Protein AF-A0A2A5GAQ5-F1 (afdb_monomer)

Foldseek 3Di:
DDDDDDPPDPPPPVVVVLVVLVVVVCVAAPQDDPLHGGLDHHLEQAALVLQLQVLVCLCVQLQAVDDPSSVVSNVSSPPPDSVSSSVVSVVSHPDHFDFREDDADPDPLFLVVVCVVQPCQQQVDPVNCVVQVHHHLLQTQLVVVLVVLVCLQVSSNHDVPDDPSRVSSSVSSVPADPSSSVRNSSNSNVRRYDYDD

Radius of gyration: 19.63 Å; Cα contacts (8 Å, |Δi|>4): 232; chains: 1; bounding box: 57×36×70 Å

Secondary structure (DSSP, 8-state):
-----------HHHHHHHHHHHHHHHHHH--EETTEEPSSPP-TTS-HHHHHHHHHHHHTTTBTTT-HHHHHHHHHHTT--HHHHHHHHHHHHTSPP---BSPPPSP--TTHHHHIIIIIHHHT-HHHHHHH-PPP-TTS-HHHHHHHHHHHHTTSB--SS--HHHHHHHHHHHT--HHHHHHHHHHHHHHHPBPP-

pLDDT: mean 85.81, std 13.5, range [40.38, 97.81]

Sequence (197 aa):
MQCFLILAINYAYADDSLNGIKNKCLSCHRYQVDGVVFRGPQLGGFSEGYILAQLYNFKEGRRGAGSSQPAAMADAVRDLTGQEFKNLAKWAASLDKEKIQGTLPPRMFSGAKLYADKCRGCHNSFMGRLMTGSPRLDYLSADYVARQLNFFDQGFRSIRNPTKHQNKMKAVVQGLSPEDFGLIIDYIREMTISVKK

Mean predicted aligned error: 7.44 Å

Solvent-accessible surface area (backbone atoms only — not comparable to full-atom values): 10968 Å² total; per-residue (Å²): 143,84,87,82,84,78,84,76,75,81,62,68,68,61,51,57,53,50,53,55,50,52,52,59,50,46,74,36,27,38,63,64,58,98,75,46,70,43,91,34,69,57,54,30,66,39,54,36,71,50,44,37,52,48,54,51,30,20,52,70,38,30,36,23,73,76,47,75,74,37,41,59,53,19,63,76,41,56,88,61,50,77,66,53,42,52,53,50,14,52,54,34,35,70,34,77,62,62,48,47,63,45,84,76,70,87,85,74,71,47,30,52,66,56,34,51,76,76,42,32,63,37,36,71,30,70,66,29,18,69,78,53,64,44,60,65,57,59,51,42,55,31,68,59,50,51,51,52,47,51,27,32,57,73,51,27,46,48,63,87,86,59,51,76,54,58,49,44,55,34,54,55,50,66,67,48,51,76,64,55,47,52,27,38,38,52,33,36,38,63,61,10,46,35,67,78,128

Nearest PDB structures (foldseek):
  8avf-assembly1_C  TM=3.239E-01  e=7.247E+00  Homo sapiens
  8avf-assembly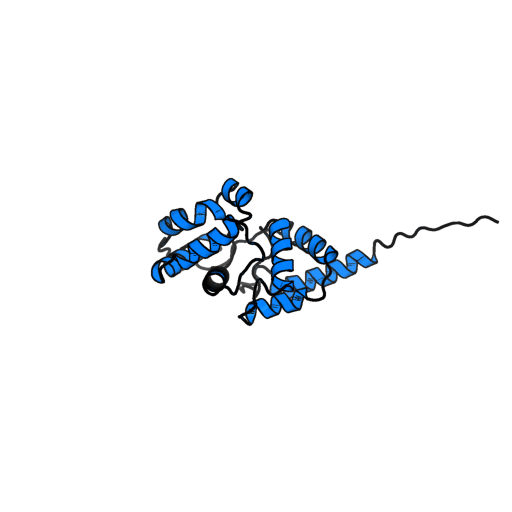1_E  TM=3.239E-01  e=7.247E+00  Homo sapiens
  8dh9-assembly1_C  TM=2.803E-01  e=5.530E+00  Mus musculus

Structure (mmCIF, N/CA/C/O backbone):
data_AF-A0A2A5GAQ5-F1
#
_entry.id   AF-A0A2A5GAQ5-F1
#
loop_
_atom_site.group_PDB
_atom_site.id
_atom_site.type_symbol
_atom_site.label_atom_id
_atom_site.label_alt_id
_atom_site.label_comp_id
_atom_site.label_asym_id
_atom_site.label_entity_id
_atom_site.label_seq_id
_atom_site.pdbx_PDB_ins_code
_atom_site.Cartn_x
_atom_site.Cartn_y
_atom_site.Cartn_z
_atom_site.occupancy
_atom_site.B_iso_or_equiv
_atom_site.auth_seq_id
_atom_site.auth_comp_id
_atom_site.auth_asym_id
_atom_site.auth_atom_id
_atom_site.pdbx_PDB_model_num
ATOM 1 N N . MET A 1 1 ? -29.944 20.319 51.791 1.00 48.09 1 MET A N 1
ATOM 2 C CA . MET A 1 1 ? -30.401 20.358 50.389 1.00 48.09 1 MET A CA 1
ATOM 3 C C . MET A 1 1 ? -29.341 21.079 49.567 1.00 48.09 1 MET A C 1
ATOM 5 O O . MET A 1 1 ? -29.348 22.297 49.535 1.00 48.09 1 MET A O 1
ATOM 9 N N . GLN A 1 2 ? -28.382 20.350 48.990 1.00 40.38 2 GLN A N 1
ATOM 10 C CA . GLN A 1 2 ? -27.549 20.845 47.889 1.00 40.38 2 GLN A CA 1
ATOM 11 C C . GLN A 1 2 ? -26.896 19.649 47.196 1.00 40.38 2 GLN A C 1
ATOM 13 O O . GLN A 1 2 ? -26.194 18.849 47.809 1.00 40.38 2 GLN A O 1
ATOM 18 N N . CYS A 1 3 ? -27.267 19.494 45.932 1.00 45.34 3 CYS A N 1
ATOM 19 C CA . CYS A 1 3 ? -26.931 18.395 45.050 1.00 45.34 3 CYS A CA 1
ATOM 20 C C . CYS A 1 3 ? -25.610 18.746 44.351 1.00 45.34 3 CYS A C 1
ATOM 22 O O . CYS A 1 3 ? -25.564 19.715 43.596 1.00 45.34 3 CYS A O 1
ATOM 24 N N . PHE A 1 4 ? -24.540 17.996 44.613 1.00 48.47 4 PHE A N 1
ATOM 25 C CA . PHE A 1 4 ? -23.321 18.066 43.808 1.00 48.47 4 PHE A CA 1
ATOM 26 C C . PHE A 1 4 ? -23.468 17.105 42.624 1.00 48.47 4 PHE A C 1
ATOM 28 O O . PHE A 1 4 ? -23.340 15.892 42.775 1.00 48.47 4 PHE A O 1
ATOM 35 N N . LEU A 1 5 ? -23.752 17.655 41.440 1.00 49.41 5 LEU A N 1
ATOM 36 C CA . LEU A 1 5 ? -23.560 16.957 40.171 1.00 49.41 5 LEU A CA 1
ATOM 37 C C . LEU A 1 5 ? -22.054 16.812 39.916 1.00 49.41 5 LEU A C 1
ATOM 39 O O . LEU A 1 5 ? -21.383 17.780 39.565 1.00 49.41 5 LEU A O 1
ATOM 43 N N . ILE A 1 6 ? -21.532 15.596 40.058 1.00 50.00 6 ILE A N 1
ATOM 44 C CA . ILE A 1 6 ? -20.212 15.229 39.541 1.00 50.00 6 ILE A CA 1
ATOM 45 C C . ILE A 1 6 ? -20.413 14.704 38.115 1.00 50.00 6 ILE A C 1
ATOM 47 O O . ILE A 1 6 ? -20.797 13.555 37.906 1.00 50.00 6 ILE A O 1
ATOM 51 N N . LEU A 1 7 ? -20.149 15.554 37.120 1.00 52.41 7 LEU A N 1
ATOM 52 C CA . LEU A 1 7 ? -19.886 15.126 35.744 1.00 52.41 7 LEU A CA 1
ATOM 53 C C . LEU A 1 7 ? -18.480 14.509 35.691 1.00 52.41 7 LEU A C 1
ATOM 55 O O . LEU A 1 7 ? -17.502 15.175 35.363 1.00 52.41 7 LEU A O 1
ATOM 59 N N . ALA A 1 8 ? -18.371 13.224 36.031 1.00 50.56 8 ALA A N 1
ATOM 60 C CA . ALA A 1 8 ? -17.195 12.432 35.690 1.00 50.56 8 ALA A CA 1
ATOM 61 C C . ALA A 1 8 ? -17.293 12.067 34.205 1.00 50.56 8 ALA A C 1
ATOM 63 O O . ALA A 1 8 ? -18.069 11.202 33.798 1.00 50.56 8 ALA A O 1
ATOM 64 N N . ILE A 1 9 ? -16.557 12.798 33.373 1.00 50.88 9 ILE A N 1
ATOM 65 C CA . ILE A 1 9 ? -16.542 12.575 31.933 1.00 50.88 9 ILE A CA 1
ATOM 66 C C . ILE A 1 9 ? -15.802 11.257 31.649 1.00 50.88 9 ILE A C 1
ATOM 68 O O . ILE A 1 9 ? -14.651 11.082 32.043 1.00 50.88 9 ILE A O 1
ATOM 72 N N . ASN A 1 10 ? -16.484 10.344 30.952 1.00 47.19 10 ASN A N 1
ATOM 73 C CA . ASN A 1 10 ? -16.039 9.022 30.488 1.00 47.19 10 ASN A CA 1
ATOM 74 C C . ASN A 1 10 ? -14.865 9.068 29.476 1.00 47.19 10 ASN A C 1
ATOM 76 O O . ASN A 1 10 ? -14.962 8.509 28.387 1.00 47.19 10 ASN A O 1
ATOM 80 N N . TYR A 1 11 ? -13.745 9.722 29.791 1.00 49.94 11 TYR A N 1
ATOM 81 C CA . TYR A 1 11 ? -12.582 9.753 28.890 1.00 49.94 11 TYR A CA 1
ATOM 82 C C . TYR A 1 11 ? -11.686 8.507 28.991 1.00 49.94 11 TYR A C 1
ATOM 84 O O . TYR A 1 11 ? -11.011 8.174 28.023 1.00 49.94 11 TYR A O 1
ATOM 92 N N . ALA A 1 12 ? -11.709 7.775 30.110 1.00 45.62 12 ALA A N 1
ATOM 93 C CA . ALA A 1 12 ? -10.789 6.654 30.340 1.00 45.62 12 ALA A CA 1
ATOM 94 C C . ALA A 1 12 ? -11.166 5.350 29.597 1.00 45.62 12 ALA A C 1
ATOM 96 O O . ALA A 1 12 ? -10.284 4.615 29.165 1.00 45.62 12 ALA A O 1
ATOM 97 N N . TYR A 1 13 ? -12.457 5.068 29.380 1.00 47.44 13 TYR A N 1
ATOM 98 C CA . TYR A 1 13 ? -12.899 3.813 28.741 1.00 47.44 13 TYR A CA 1
ATOM 99 C C . TYR A 1 13 ? -12.655 3.765 27.218 1.00 47.44 13 TYR A C 1
ATOM 101 O O . TYR A 1 13 ? -12.436 2.697 26.641 1.00 47.44 13 TYR A O 1
ATOM 109 N N . ALA A 1 14 ? -12.680 4.917 26.540 1.00 50.84 14 ALA A N 1
ATOM 110 C CA . ALA A 1 14 ? -12.469 4.989 25.092 1.00 50.84 14 ALA A CA 1
ATOM 111 C C . ALA A 1 14 ? -10.984 4.871 24.689 1.00 50.84 14 ALA A C 1
ATOM 113 O O . ALA A 1 14 ? -10.684 4.396 23.594 1.00 50.84 14 ALA A O 1
ATOM 114 N N . ASP A 1 15 ? -10.056 5.280 25.559 1.00 55.56 15 ASP A N 1
ATOM 115 C CA . ASP A 1 15 ? -8.612 5.204 25.292 1.00 55.56 15 ASP A CA 1
ATOM 116 C C . ASP A 1 15 ? -8.085 3.766 25.439 1.00 55.56 15 ASP A C 1
ATOM 118 O O . ASP A 1 15 ? -7.375 3.259 24.566 1.00 55.56 15 ASP A O 1
ATOM 122 N N . ASP A 1 16 ? -8.531 3.049 26.474 1.00 61.44 16 ASP A N 1
ATOM 123 C CA . ASP A 1 16 ? -8.087 1.674 26.738 1.00 61.44 16 ASP A CA 1
ATOM 124 C C . ASP A 1 16 ? -8.567 0.691 25.649 1.00 61.44 16 ASP A C 1
ATOM 126 O O . ASP A 1 16 ? -7.816 -0.162 25.161 1.00 61.44 16 ASP A O 1
ATOM 130 N N . SER A 1 17 ? -9.793 0.894 25.148 1.00 78.62 17 SER A N 1
ATOM 131 C CA . SER A 1 17 ? -10.321 0.133 24.006 1.00 78.62 17 SER A CA 1
ATOM 132 C C . SER A 1 17 ? -9.552 0.408 22.709 1.00 78.62 17 SER A C 1
ATOM 134 O O . SER A 1 17 ? -9.187 -0.533 21.998 1.00 78.62 17 SER A O 1
ATOM 136 N N . LEU A 1 18 ? -9.220 1.671 22.414 1.00 85.38 18 LEU A N 1
ATOM 137 C CA . LEU A 1 18 ? -8.456 2.021 21.218 1.00 85.38 18 LEU A CA 1
ATOM 138 C C . LEU A 1 18 ? -7.030 1.454 21.271 1.00 85.38 18 LEU A C 1
ATOM 140 O O . LEU A 1 18 ? -6.542 0.943 20.261 1.00 85.38 18 LEU A O 1
ATOM 144 N N . ASN A 1 19 ? -6.365 1.503 22.426 1.00 89.69 19 ASN A N 1
ATOM 145 C CA . ASN A 1 19 ? -5.029 0.925 22.595 1.00 89.69 19 ASN A CA 1
ATOM 146 C C . ASN A 1 19 ? -5.042 -0.601 22.420 1.00 89.69 19 ASN A C 1
ATOM 148 O O . ASN A 1 19 ? -4.173 -1.147 21.732 1.00 89.69 19 ASN A O 1
ATOM 152 N N . GLY A 1 20 ? -6.085 -1.279 22.907 1.00 92.25 20 GLY A N 1
ATOM 153 C CA . GLY A 1 20 ? -6.327 -2.692 22.614 1.00 92.25 20 GLY A CA 1
ATOM 154 C C . GLY A 1 20 ? -6.435 -2.990 21.112 1.00 92.25 20 GLY A C 1
ATOM 155 O O . GLY A 1 20 ? -5.829 -3.947 20.622 1.00 92.25 20 GLY A O 1
ATOM 156 N N . ILE A 1 21 ? -7.150 -2.158 20.348 1.00 93.00 21 ILE A N 1
ATOM 157 C CA . ILE A 1 21 ? -7.295 -2.331 18.891 1.00 93.00 21 ILE A CA 1
ATOM 158 C C . ILE A 1 21 ? -5.971 -2.061 18.163 1.00 93.00 21 ILE A C 1
ATOM 160 O O . ILE A 1 21 ? -5.567 -2.863 17.320 1.00 93.00 21 ILE A O 1
ATOM 164 N N . LYS A 1 22 ? -5.246 -0.992 18.521 1.00 94.56 22 LYS A N 1
ATOM 165 C CA . LYS A 1 22 ? -3.920 -0.681 17.950 1.00 94.56 22 LYS A CA 1
ATOM 166 C C . LYS A 1 22 ? -2.958 -1.864 18.093 1.00 94.56 22 LYS A C 1
ATOM 168 O O . LYS A 1 22 ? -2.291 -2.237 17.128 1.00 94.56 22 LYS A O 1
ATOM 173 N N . ASN A 1 23 ? -2.928 -2.503 19.264 1.00 92.25 23 ASN A N 1
ATOM 174 C CA . ASN A 1 23 ? -2.076 -3.668 19.515 1.00 92.25 23 ASN A CA 1
ATOM 175 C C . ASN A 1 23 ? -2.430 -4.863 18.619 1.00 92.25 23 ASN A C 1
ATOM 177 O O . ASN A 1 23 ? -1.528 -5.527 18.100 1.00 92.25 23 ASN A O 1
ATOM 181 N N . LYS A 1 24 ? -3.723 -5.097 18.358 1.00 93.25 24 LYS A N 1
ATOM 182 C CA . LYS A 1 24 ? -4.167 -6.109 17.387 1.00 93.25 24 LYS A CA 1
ATOM 183 C C . LYS A 1 24 ? -3.676 -5.781 15.977 1.00 93.25 24 LYS A C 1
ATOM 185 O O . LYS A 1 24 ? -3.164 -6.674 15.307 1.00 93.25 24 LYS A O 1
ATOM 190 N N . CYS A 1 25 ? -3.733 -4.520 15.542 1.00 93.94 25 CYS A N 1
ATOM 191 C CA . CYS A 1 25 ? -3.185 -4.109 14.242 1.00 93.94 25 CYS A CA 1
ATOM 192 C C . CYS A 1 25 ? -1.672 -4.377 14.152 1.00 93.94 25 CYS A C 1
ATOM 194 O O . CYS A 1 25 ? -1.187 -4.932 13.163 1.00 93.94 25 CYS A O 1
ATOM 196 N N . LEU A 1 26 ? -0.923 -4.041 15.206 1.00 91.75 26 LEU A N 1
ATOM 197 C CA . LEU A 1 26 ? 0.527 -4.244 15.265 1.00 91.75 26 LEU A CA 1
ATOM 198 C C . LEU A 1 26 ? 0.935 -5.726 15.311 1.00 91.75 26 LEU A C 1
ATOM 200 O O . LEU A 1 26 ? 2.083 -6.035 15.015 1.00 91.75 26 LEU A O 1
ATOM 204 N N . SER A 1 27 ? 0.037 -6.666 15.618 1.00 90.75 27 SER A N 1
ATOM 205 C CA . SER A 1 27 ? 0.359 -8.102 15.519 1.00 90.75 27 SER A CA 1
ATOM 206 C C . SER A 1 27 ? 0.725 -8.534 14.089 1.00 90.75 27 SER A C 1
ATOM 208 O O . SER A 1 27 ? 1.549 -9.428 13.908 1.00 90.75 27 SER A O 1
ATOM 210 N N . CYS A 1 28 ? 0.178 -7.850 13.076 1.00 91.25 28 CYS A N 1
ATOM 211 C CA . CYS A 1 28 ? 0.409 -8.142 11.660 1.00 91.25 28 CYS A CA 1
ATOM 212 C C . CYS A 1 28 ? 1.115 -7.013 10.905 1.00 91.25 28 CYS A C 1
ATOM 214 O O . CYS A 1 28 ? 1.737 -7.292 9.887 1.00 91.25 28 CYS A O 1
ATOM 216 N N . HIS A 1 29 ? 1.002 -5.761 11.358 1.00 92.44 29 HIS A N 1
ATOM 217 C CA . HIS A 1 29 ? 1.489 -4.582 10.631 1.00 92.44 29 HIS A CA 1
ATOM 218 C C . HIS A 1 29 ? 2.677 -3.871 11.287 1.00 92.44 29 HIS A C 1
ATOM 220 O O . HIS A 1 29 ? 2.946 -2.700 11.001 1.00 92.44 29 HIS A O 1
ATOM 226 N N . ARG A 1 30 ? 3.399 -4.562 12.174 1.00 83.44 30 ARG A N 1
ATOM 227 C CA . ARG A 1 30 ? 4.746 -4.120 12.545 1.00 83.44 30 ARG A CA 1
ATOM 228 C C . ARG A 1 30 ? 5.610 -4.057 11.296 1.00 83.44 30 ARG A C 1
ATOM 230 O O . ARG A 1 30 ? 5.372 -4.739 10.308 1.00 83.44 30 ARG A O 1
ATOM 237 N N . TYR A 1 31 ? 6.602 -3.193 11.346 1.00 77.88 31 TYR A N 1
ATOM 238 C CA . TYR A 1 31 ? 7.442 -2.939 10.199 1.00 77.88 31 TYR A CA 1
ATOM 239 C C . TYR A 1 31 ? 8.411 -4.113 9.937 1.00 77.88 31 TYR A C 1
ATOM 241 O O . TYR A 1 31 ? 8.292 -4.815 8.932 1.00 77.88 31 TYR A O 1
ATOM 249 N N . GLN A 1 32 ? 9.323 -4.368 10.872 1.00 78.69 32 GLN A N 1
ATOM 250 C CA . GLN A 1 32 ? 10.280 -5.470 10.844 1.00 78.69 32 GLN A CA 1
ATOM 251 C C . GLN A 1 32 ? 10.817 -5.673 12.262 1.00 78.69 32 GLN A C 1
ATOM 253 O O . GLN A 1 32 ? 11.002 -4.697 12.987 1.00 78.69 32 GLN A O 1
ATOM 258 N N . VAL A 1 33 ? 11.077 -6.919 12.657 1.00 71.25 33 VAL A N 1
ATOM 259 C CA . VAL A 1 33 ? 11.767 -7.248 13.916 1.00 71.25 33 VAL A CA 1
ATOM 260 C C . VAL A 1 33 ? 12.839 -8.281 13.594 1.00 71.25 33 VAL A C 1
ATOM 262 O O . VAL A 1 33 ? 12.546 -9.261 12.915 1.00 71.25 33 VAL A O 1
ATOM 265 N N . ASP A 1 34 ? 14.085 -8.021 13.994 1.00 76.00 34 ASP A N 1
ATOM 266 C CA . ASP A 1 34 ? 15.234 -8.922 13.797 1.00 76.00 34 ASP A CA 1
ATOM 267 C C . ASP A 1 34 ? 15.413 -9.434 12.357 1.00 76.00 34 ASP A C 1
ATOM 269 O O . ASP A 1 34 ? 15.763 -10.583 12.106 1.00 76.00 34 ASP A O 1
ATOM 273 N N . GLY A 1 35 ? 15.153 -8.568 11.374 1.00 73.81 35 GLY A N 1
ATOM 274 C CA . GLY A 1 35 ? 15.257 -8.921 9.957 1.00 73.81 35 GLY A CA 1
ATOM 275 C C . GLY A 1 35 ? 14.001 -9.578 9.369 1.00 73.81 35 GLY A C 1
ATOM 276 O O . GLY A 1 35 ? 13.882 -9.662 8.148 1.00 73.81 35 GLY A O 1
ATOM 277 N N . VAL A 1 36 ? 13.015 -9.953 10.187 1.00 77.31 36 VAL A N 1
ATOM 278 C CA . VAL A 1 36 ? 11.772 -10.594 9.738 1.00 77.31 36 VAL A CA 1
ATOM 279 C C . VAL A 1 36 ? 10.709 -9.550 9.400 1.00 77.31 36 VAL A C 1
ATOM 281 O O . VAL A 1 36 ? 10.259 -8.786 10.258 1.00 77.31 36 VAL A O 1
ATOM 284 N N . VAL A 1 37 ? 10.303 -9.517 8.129 1.00 78.12 37 VAL A N 1
ATOM 285 C CA . VAL A 1 37 ? 9.213 -8.662 7.636 1.00 78.12 37 VAL A CA 1
ATOM 286 C C . VAL A 1 37 ? 7.874 -9.297 8.001 1.00 78.12 37 VAL A C 1
ATOM 288 O O . VAL A 1 37 ? 7.651 -10.485 7.766 1.00 78.12 37 VAL A O 1
ATOM 291 N N . PHE A 1 38 ? 6.969 -8.506 8.568 1.00 82.56 38 PHE A N 1
ATOM 292 C CA . PHE A 1 38 ? 5.663 -9.001 8.988 1.00 82.56 38 PHE A CA 1
ATOM 293 C C . PHE A 1 38 ? 4.734 -9.276 7.797 1.00 82.56 38 PHE A C 1
ATOM 295 O O . PHE A 1 38 ? 4.928 -8.801 6.677 1.00 82.56 38 PHE A O 1
ATOM 302 N N . ARG A 1 39 ? 3.680 -10.063 8.056 1.00 82.94 39 ARG A N 1
ATOM 303 C CA . ARG A 1 39 ? 2.686 -10.462 7.046 1.00 82.94 39 ARG A CA 1
ATOM 304 C C . ARG A 1 39 ? 1.984 -9.255 6.411 1.00 82.94 39 ARG A C 1
ATOM 306 O O . ARG A 1 39 ? 1.729 -9.256 5.204 1.00 82.94 39 ARG A O 1
ATOM 313 N N . GLY A 1 40 ? 1.619 -8.266 7.223 1.00 87.69 40 GLY A N 1
ATOM 314 C CA . GLY A 1 40 ? 0.988 -7.032 6.778 1.00 87.69 40 GLY A CA 1
ATOM 315 C C . GLY A 1 40 ? 2.023 -5.989 6.348 1.00 87.69 40 GLY A C 1
ATOM 316 O O . GLY A 1 40 ? 3.133 -5.966 6.874 1.00 87.69 40 GLY A O 1
ATOM 317 N N . PRO A 1 41 ? 1.682 -5.092 5.406 1.00 90.69 41 PRO A N 1
ATOM 318 C CA . PRO A 1 41 ? 2.520 -3.928 5.131 1.00 90.69 41 PRO A CA 1
ATOM 319 C C . PRO A 1 41 ? 2.593 -3.025 6.369 1.00 90.69 41 PRO A C 1
ATOM 321 O O . PRO A 1 41 ? 1.625 -2.954 7.128 1.00 90.69 41 PRO A O 1
ATOM 324 N N . GLN A 1 42 ? 3.677 -2.266 6.530 1.00 90.38 42 GLN A N 1
ATOM 325 C CA . GLN A 1 42 ? 3.726 -1.214 7.550 1.00 90.38 42 GLN A CA 1
ATOM 326 C C . GLN A 1 42 ? 2.570 -0.213 7.382 1.00 90.38 42 GLN A C 1
ATOM 328 O O . GLN A 1 42 ? 2.109 0.022 6.263 1.00 90.38 42 GLN A O 1
ATOM 333 N N . LEU A 1 43 ? 2.107 0.373 8.489 1.00 92.31 43 LEU A N 1
ATOM 334 C CA . LEU A 1 43 ? 1.017 1.361 8.486 1.00 92.31 43 LEU A CA 1
ATOM 335 C C . LEU A 1 43 ? 1.500 2.805 8.307 1.00 92.31 43 LEU A C 1
ATOM 337 O O . LEU A 1 43 ? 0.740 3.637 7.815 1.00 92.31 43 LEU A O 1
ATOM 341 N N . GLY A 1 44 ? 2.737 3.096 8.713 1.00 91.50 44 GLY A N 1
ATOM 342 C CA . GLY A 1 44 ? 3.303 4.437 8.657 1.00 91.50 44 GLY A CA 1
ATOM 343 C C . GLY A 1 44 ? 3.569 4.928 7.236 1.00 91.50 44 GLY A C 1
ATOM 344 O O . GLY A 1 44 ? 3.711 4.156 6.285 1.00 91.50 44 GLY A O 1
ATOM 345 N N . GLY A 1 45 ? 3.634 6.251 7.082 1.00 90.31 45 GLY A N 1
ATOM 346 C CA . GLY A 1 45 ? 3.959 6.902 5.808 1.00 90.31 45 GLY A CA 1
ATOM 347 C C . GLY A 1 45 ? 2.800 7.091 4.826 1.00 90.31 45 GLY A C 1
ATOM 348 O O . GLY A 1 45 ? 3.026 7.642 3.739 1.00 90.31 45 GLY A O 1
ATOM 349 N N . PHE A 1 46 ? 1.583 6.678 5.181 1.00 93.44 46 PHE A N 1
ATOM 350 C CA . PHE A 1 46 ? 0.365 6.973 4.423 1.00 93.44 46 PHE A CA 1
ATOM 351 C C . PHE A 1 46 ? -0.402 8.156 5.019 1.00 93.44 46 PHE A C 1
ATOM 353 O O . PHE A 1 46 ? -0.301 8.450 6.204 1.00 93.44 46 PHE A O 1
ATOM 360 N N . SER A 1 47 ? -1.203 8.833 4.192 1.00 93.12 47 SER A N 1
ATOM 361 C CA . SER A 1 47 ? -2.115 9.869 4.681 1.00 93.12 47 SER A CA 1
ATOM 362 C C . SER A 1 47 ? -3.303 9.253 5.421 1.00 93.12 47 SER A C 1
ATOM 364 O O . SER A 1 47 ? -3.767 8.166 5.067 1.00 93.12 47 SER A O 1
ATOM 366 N N . GLU A 1 48 ? -3.853 9.991 6.388 1.00 95.31 48 GLU A N 1
ATOM 367 C CA . GLU A 1 48 ? -5.066 9.600 7.120 1.00 95.31 48 GLU A CA 1
ATOM 368 C C . GLU A 1 48 ? -6.211 9.253 6.157 1.00 95.31 48 GLU A C 1
ATOM 370 O O . GLU A 1 48 ? -6.802 8.179 6.249 1.00 95.31 48 GLU A O 1
ATOM 375 N N . GLY A 1 49 ? -6.460 10.106 5.157 1.00 93.62 49 GLY A N 1
ATOM 376 C CA . GLY A 1 49 ? -7.500 9.870 4.153 1.00 93.62 49 GLY A CA 1
ATOM 377 C C . GLY A 1 49 ? -7.282 8.595 3.330 1.00 93.62 49 GLY A C 1
ATOM 378 O O . GLY A 1 49 ? -8.242 7.878 3.044 1.00 93.62 49 GLY A O 1
ATOM 379 N N . TYR A 1 50 ? -6.030 8.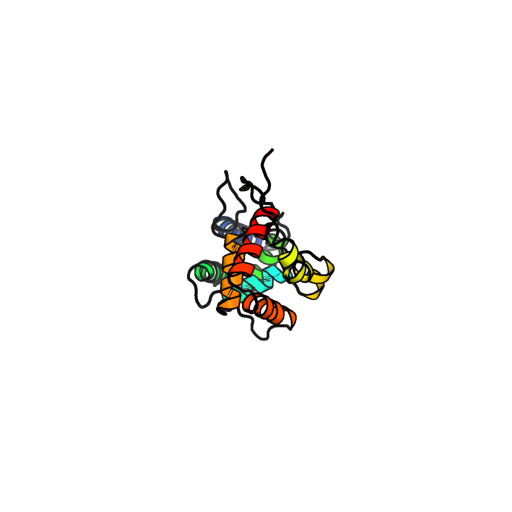265 2.986 1.00 93.69 50 TYR A N 1
ATOM 380 C CA . TYR A 1 50 ? -5.727 7.011 2.295 1.00 93.69 50 TYR A CA 1
ATOM 381 C C . TYR A 1 50 ? -6.030 5.808 3.190 1.00 93.69 50 TYR A C 1
ATOM 383 O O . TYR A 1 50 ? -6.712 4.885 2.742 1.00 93.69 50 TYR A O 1
ATOM 391 N N . ILE A 1 51 ? -5.561 5.820 4.442 1.00 96.25 51 ILE A N 1
ATOM 392 C CA . ILE A 1 51 ? -5.768 4.716 5.390 1.00 96.25 51 ILE A CA 1
ATOM 393 C C . ILE A 1 51 ? -7.260 4.510 5.645 1.00 96.25 51 ILE A C 1
ATOM 395 O O . ILE A 1 51 ? -7.744 3.386 5.517 1.00 96.25 51 ILE A O 1
ATOM 399 N N . LEU A 1 52 ? -8.001 5.590 5.907 1.00 96.25 52 LEU A N 1
ATOM 400 C CA . LEU A 1 52 ? -9.445 5.548 6.116 1.00 96.25 52 LEU A CA 1
ATOM 401 C C . LEU A 1 52 ? -10.161 4.895 4.927 1.00 96.25 52 LEU A C 1
ATOM 403 O O . LEU A 1 52 ? -10.955 3.973 5.107 1.00 96.25 52 LEU A O 1
ATOM 407 N N . ALA A 1 53 ? -9.825 5.310 3.702 1.00 93.62 53 ALA A N 1
ATOM 408 C CA . ALA A 1 53 ? -10.382 4.709 2.495 1.00 93.62 53 ALA A CA 1
ATOM 409 C C . ALA A 1 53 ? -10.024 3.219 2.365 1.00 93.62 53 ALA A C 1
ATOM 411 O O . ALA A 1 53 ? -10.853 2.424 1.926 1.00 93.62 53 ALA A O 1
ATOM 412 N N . GLN A 1 54 ? -8.806 2.807 2.741 1.00 94.56 54 GLN A N 1
ATOM 413 C CA . GLN A 1 54 ? -8.426 1.393 2.697 1.00 94.56 54 GLN A CA 1
ATOM 414 C C . GLN A 1 54 ? -9.194 0.547 3.717 1.00 94.56 54 GLN A C 1
ATOM 416 O O . GLN A 1 54 ? -9.613 -0.549 3.354 1.00 94.56 54 GLN A O 1
ATOM 421 N N . LEU A 1 55 ? -9.411 1.042 4.941 1.00 95.69 55 LEU A N 1
ATOM 422 C CA . LEU A 1 55 ? -10.187 0.337 5.970 1.00 95.69 55 LEU A CA 1
ATOM 423 C C . LEU A 1 55 ? -11.620 0.058 5.494 1.00 95.69 55 LEU A C 1
ATOM 425 O O . LEU A 1 55 ? -12.072 -1.085 5.556 1.00 95.69 55 LEU A O 1
ATOM 429 N N . TYR A 1 56 ? -12.295 1.060 4.920 1.00 94.44 56 TYR A N 1
ATOM 430 C CA . TYR A 1 56 ? -13.616 0.863 4.311 1.00 94.44 56 TYR A CA 1
ATOM 431 C C . TYR A 1 56 ? -13.577 -0.114 3.134 1.00 94.44 56 TYR A C 1
ATOM 433 O O . TYR A 1 56 ? -14.395 -1.027 3.073 1.00 94.44 56 TYR A O 1
ATOM 441 N N . ASN A 1 57 ? -12.592 0.004 2.239 1.00 93.38 57 ASN A N 1
ATOM 442 C CA . ASN A 1 57 ? -12.478 -0.911 1.103 1.00 93.38 57 ASN A CA 1
ATOM 443 C C . ASN A 1 57 ? -12.266 -2.373 1.527 1.00 93.38 57 ASN A C 1
ATOM 445 O O . ASN A 1 57 ? -12.756 -3.263 0.835 1.00 93.38 57 ASN A O 1
ATOM 449 N N . PHE A 1 58 ? -11.559 -2.635 2.630 1.00 93.75 58 PHE A N 1
ATOM 450 C CA . PHE A 1 58 ? -11.461 -3.983 3.198 1.00 93.75 58 PHE A CA 1
ATOM 451 C C . PHE A 1 58 ? -12.793 -4.435 3.803 1.00 93.75 58 PHE A C 1
ATOM 453 O O . PHE A 1 58 ? -13.277 -5.506 3.447 1.00 93.75 58 PHE A O 1
ATOM 460 N N . LYS A 1 59 ? -13.420 -3.605 4.650 1.00 92.50 59 LYS A N 1
ATOM 461 C CA . LYS A 1 59 ? -14.707 -3.920 5.297 1.00 92.50 59 LYS A CA 1
ATOM 462 C C . LYS A 1 59 ? -15.819 -4.227 4.293 1.00 92.50 59 LYS A C 1
ATOM 464 O O . LYS A 1 59 ? -16.657 -5.084 4.537 1.00 92.50 59 LYS A O 1
ATOM 469 N N . GLU A 1 60 ? -15.821 -3.536 3.160 1.00 90.94 60 GLU A N 1
ATOM 470 C CA . GLU A 1 60 ? -16.831 -3.680 2.108 1.00 90.94 60 GLU A CA 1
ATOM 471 C C . GLU A 1 60 ? -16.425 -4.689 1.017 1.00 90.94 60 GLU A C 1
ATOM 473 O O . GLU A 1 60 ? -17.059 -4.741 -0.035 1.00 90.94 60 GLU A O 1
ATOM 478 N N . GLY A 1 61 ? -15.333 -5.442 1.208 1.00 88.88 61 GLY A N 1
ATOM 479 C CA . GLY A 1 61 ? -14.855 -6.463 0.265 1.00 88.88 61 GLY A CA 1
ATOM 480 C C . GLY A 1 61 ? -14.276 -5.924 -1.051 1.00 88.88 61 GLY A C 1
ATOM 481 O O . GLY A 1 61 ? -13.796 -6.690 -1.882 1.00 88.88 61 GLY A O 1
ATOM 482 N N . ARG A 1 62 ? -14.252 -4.604 -1.255 1.00 88.56 62 ARG A N 1
ATOM 483 C CA . ARG A 1 62 ? -13.743 -3.958 -2.480 1.00 88.56 62 ARG A CA 1
ATOM 484 C C . ARG A 1 62 ? -12.246 -4.170 -2.678 1.00 88.56 62 ARG A C 1
ATOM 486 O O . ARG A 1 62 ? -11.750 -4.201 -3.801 1.00 88.56 62 ARG A O 1
ATOM 493 N N . ARG A 1 63 ? -11.520 -4.343 -1.579 1.00 90.75 63 ARG A N 1
ATOM 494 C CA . ARG A 1 63 ? -10.123 -4.757 -1.570 1.00 90.75 63 ARG A CA 1
ATOM 495 C C . ARG A 1 63 ? -10.032 -6.138 -0.947 1.00 90.75 63 ARG A C 1
ATOM 497 O O . ARG A 1 63 ? -9.857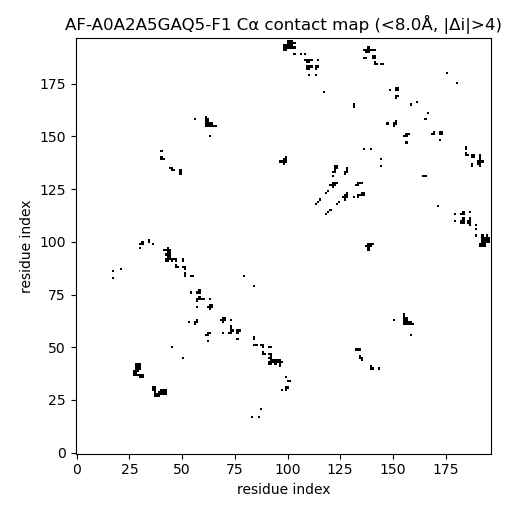 -6.250 0.259 1.00 90.75 63 ARG A O 1
ATOM 504 N N . GLY A 1 64 ? -10.119 -7.172 -1.778 1.00 72.56 64 GLY A N 1
ATOM 505 C CA . GLY A 1 64 ? -9.867 -8.532 -1.330 1.00 72.56 64 GLY A CA 1
ATOM 506 C C . GLY A 1 64 ? -10.813 -9.630 -1.762 1.00 72.56 64 GLY A C 1
ATOM 507 O O . GLY A 1 64 ? -10.525 -10.777 -1.441 1.00 72.56 64 GLY A O 1
ATOM 508 N N . ALA A 1 65 ? -11.883 -9.313 -2.492 1.00 68.12 65 ALA A N 1
ATOM 509 C CA . ALA A 1 65 ? -12.973 -10.244 -2.803 1.00 68.12 65 ALA A CA 1
ATOM 510 C C . ALA A 1 65 ? -12.585 -11.582 -3.478 1.00 68.12 65 ALA A C 1
ATOM 512 O O . ALA A 1 65 ? -13.441 -12.452 -3.580 1.00 68.12 65 ALA A O 1
ATOM 513 N N . GLY A 1 66 ? -11.340 -11.776 -3.932 1.00 68.44 66 GLY A N 1
ATOM 514 C CA . GLY A 1 66 ? -10.902 -12.994 -4.632 1.00 68.44 66 GLY A CA 1
ATOM 515 C C . GLY A 1 66 ? -9.599 -13.624 -4.134 1.00 68.44 66 GLY A C 1
ATOM 516 O O . GLY A 1 66 ? -9.006 -14.426 -4.847 1.00 68.44 66 GLY A O 1
ATOM 517 N N . SER A 1 67 ? -9.105 -13.264 -2.943 1.00 73.25 67 SER A N 1
ATOM 518 C CA . SER A 1 67 ? -7.844 -13.804 -2.411 1.00 73.25 67 SER A CA 1
ATOM 519 C C . SER A 1 67 ? -7.890 -13.970 -0.888 1.00 73.25 67 SER A C 1
ATOM 521 O O . SER A 1 67 ? -8.500 -13.171 -0.179 1.00 73.25 67 SER A O 1
ATOM 523 N N . SER A 1 68 ? -7.216 -15.001 -0.366 1.00 69.62 68 SER A N 1
ATOM 524 C CA . SER A 1 68 ? -7.182 -15.309 1.070 1.00 69.62 68 SER A CA 1
ATOM 525 C C . SER A 1 68 ? -6.384 -14.296 1.897 1.00 69.62 68 SER A C 1
ATOM 527 O O . SER A 1 68 ? -6.689 -14.079 3.068 1.00 69.62 68 SER A O 1
ATOM 529 N N . GLN A 1 69 ? -5.374 -13.632 1.323 1.00 71.19 69 GLN A N 1
ATOM 530 C CA . GLN A 1 69 ? -4.552 -12.678 2.077 1.00 71.19 69 GLN A CA 1
ATOM 531 C C . GLN A 1 69 ? -5.317 -11.392 2.447 1.00 71.19 69 GLN A C 1
ATOM 533 O O . GLN A 1 69 ? -5.225 -10.962 3.597 1.00 71.19 69 GLN A O 1
ATOM 538 N N . PRO A 1 70 ? -6.089 -10.764 1.541 1.00 77.50 70 PRO A N 1
ATOM 539 C CA . PRO A 1 70 ? -6.983 -9.669 1.905 1.00 77.50 70 PRO A CA 1
ATOM 540 C C . PRO A 1 70 ? -8.123 -10.051 2.858 1.00 77.50 70 PRO A C 1
ATOM 542 O O . PRO A 1 70 ? -8.563 -9.184 3.611 1.00 77.50 70 PRO A O 1
ATOM 545 N N . ALA A 1 71 ? -8.572 -11.313 2.855 1.00 84.19 71 ALA A N 1
ATOM 546 C CA . ALA A 1 71 ? -9.629 -11.785 3.753 1.00 84.19 71 ALA A CA 1
ATOM 547 C C . ALA A 1 71 ? -9.242 -11.599 5.228 1.00 84.19 71 ALA A C 1
ATOM 549 O O . ALA A 1 71 ? -10.029 -11.059 5.995 1.00 84.19 71 ALA A O 1
ATOM 550 N N . ALA A 1 72 ? -7.984 -11.879 5.590 1.00 89.00 72 ALA A N 1
ATOM 551 C CA . ALA A 1 72 ? -7.485 -11.636 6.946 1.00 89.00 72 ALA A CA 1
ATOM 552 C C . ALA A 1 72 ? -7.627 -10.165 7.386 1.00 89.00 72 ALA A C 1
ATOM 554 O O . ALA A 1 72 ? -7.914 -9.889 8.549 1.00 89.00 72 ALA A O 1
ATOM 555 N N . MET A 1 73 ? -7.446 -9.210 6.463 1.00 92.69 73 MET A N 1
ATOM 556 C CA . MET A 1 73 ? -7.673 -7.795 6.764 1.00 92.69 73 MET A CA 1
ATOM 557 C C . MET A 1 73 ? -9.149 -7.428 6.816 1.00 92.69 73 MET A C 1
ATOM 559 O O . MET A 1 73 ? -9.519 -6.622 7.663 1.00 92.69 73 MET A O 1
ATOM 563 N N . ALA A 1 74 ? -9.980 -7.994 5.938 1.00 91.94 74 ALA A N 1
ATOM 564 C CA . ALA A 1 74 ? -11.426 -7.799 5.982 1.00 91.94 74 ALA A CA 1
ATOM 565 C C . ALA A 1 74 ? -12.007 -8.297 7.316 1.00 91.94 74 ALA A C 1
ATOM 567 O O . ALA A 1 74 ? -12.748 -7.561 7.965 1.00 91.94 74 ALA A O 1
ATOM 568 N N . ASP A 1 75 ? -11.584 -9.478 7.772 1.00 91.06 75 ASP A N 1
ATOM 569 C CA . ASP A 1 75 ? -11.968 -10.056 9.061 1.00 91.06 75 ASP A CA 1
ATOM 570 C C . ASP A 1 75 ? -11.516 -9.176 10.230 1.00 91.06 75 ASP A C 1
ATOM 572 O O . ASP A 1 75 ? -12.308 -8.871 11.121 1.00 91.06 75 ASP A O 1
ATOM 576 N N . ALA A 1 76 ? -10.270 -8.689 10.196 1.00 92.31 76 ALA A N 1
ATOM 577 C CA . ALA A 1 76 ? -9.717 -7.839 11.251 1.00 92.31 76 ALA A CA 1
ATOM 578 C C . ALA A 1 76 ? -10.481 -6.516 11.446 1.00 92.31 76 ALA A C 1
ATOM 580 O O . ALA A 1 76 ? -10.437 -5.942 12.534 1.00 92.31 76 ALA A O 1
ATOM 581 N N . VAL A 1 77 ? -11.160 -6.015 10.407 1.00 94.56 77 VAL A N 1
ATOM 582 C CA . VAL A 1 77 ? -11.868 -4.723 10.440 1.00 94.56 77 VAL A CA 1
ATOM 583 C C . VAL A 1 77 ? -13.390 -4.850 10.408 1.00 94.56 77 VAL A C 1
ATOM 585 O O . VAL A 1 77 ? -14.085 -3.833 10.490 1.00 94.56 77 VAL A O 1
ATOM 588 N N . ARG A 1 78 ? -13.922 -6.071 10.272 1.00 92.81 78 ARG A N 1
ATOM 589 C CA . ARG A 1 78 ? -15.347 -6.327 10.021 1.00 92.81 78 ARG A CA 1
ATOM 590 C C . ARG A 1 78 ? -16.244 -5.696 11.080 1.00 92.81 78 ARG A C 1
ATOM 592 O O . ARG A 1 78 ? -17.207 -5.012 10.733 1.00 92.81 78 ARG A O 1
ATOM 599 N N . ASP A 1 79 ? -15.869 -5.846 12.344 1.00 93.25 79 ASP A N 1
ATOM 600 C CA . ASP A 1 79 ? -16.711 -5.475 13.485 1.00 93.25 79 ASP A CA 1
ATOM 601 C C . ASP A 1 79 ? -16.392 -4.065 14.029 1.00 93.25 79 ASP A C 1
ATOM 603 O O . ASP A 1 79 ? -17.036 -3.594 14.960 1.00 93.25 79 ASP A O 1
ATOM 607 N N . LEU A 1 80 ? -15.447 -3.349 13.406 1.00 95.00 80 LEU A N 1
ATOM 608 C CA . LEU A 1 80 ? -15.077 -1.984 13.787 1.00 95.00 80 LEU A CA 1
ATOM 609 C C . LEU A 1 80 ? -16.074 -0.941 13.259 1.00 95.00 80 LEU A C 1
ATOM 611 O O . LEU A 1 80 ? -16.590 -1.022 12.139 1.00 95.00 80 LEU A O 1
ATOM 615 N N . THR A 1 81 ? -16.311 0.091 14.050 1.00 95.62 81 THR A N 1
ATOM 616 C CA . THR A 1 81 ? -17.183 1.228 13.759 1.00 95.62 81 THR A CA 1
ATOM 617 C C . THR A 1 81 ? -16.499 2.282 12.886 1.00 95.62 81 THR A C 1
ATOM 619 O O . THR A 1 81 ? -15.273 2.368 12.778 1.00 95.62 81 THR A O 1
ATOM 622 N N . GLY A 1 82 ? -17.303 3.172 12.295 1.00 95.62 82 GLY A N 1
ATOM 623 C CA . GLY A 1 82 ? -16.779 4.308 11.534 1.00 95.62 82 GLY A CA 1
ATOM 624 C C . GLY A 1 82 ? -15.942 5.281 12.377 1.00 95.62 82 GLY A C 1
ATOM 625 O O . GLY A 1 82 ? -15.028 5.911 11.845 1.00 95.62 82 GLY A O 1
ATOM 626 N N . GLN A 1 83 ? -16.214 5.398 13.683 1.00 95.62 83 GLN A N 1
ATOM 627 C CA . GLN A 1 83 ? -15.405 6.225 14.582 1.00 95.62 83 GLN A CA 1
ATOM 628 C C . GLN A 1 83 ? -14.057 5.565 14.889 1.00 95.62 83 GLN A C 1
ATOM 630 O O . GLN A 1 83 ? -13.029 6.240 14.845 1.00 95.62 83 GLN A O 1
ATOM 635 N N . GLU A 1 84 ? -14.033 4.249 15.115 1.00 96.69 84 GLU A N 1
ATOM 636 C CA . GLU A 1 84 ? -12.780 3.498 15.263 1.00 96.69 84 GLU A CA 1
ATOM 637 C C . GLU A 1 84 ? -11.931 3.587 13.995 1.00 96.69 84 GLU A C 1
ATOM 639 O O . GLU A 1 84 ? -10.729 3.808 14.088 1.00 96.69 84 GLU A O 1
ATOM 644 N N . PHE A 1 85 ? -12.537 3.535 12.805 1.00 97.38 85 PHE A N 1
ATOM 645 C CA . PHE A 1 85 ? -11.815 3.750 11.548 1.00 97.38 85 PHE A CA 1
ATOM 646 C C . PHE A 1 85 ? -11.143 5.119 11.471 1.00 97.38 85 PHE A C 1
ATOM 648 O O . PHE A 1 85 ? -9.979 5.195 11.081 1.00 97.38 85 PHE A O 1
ATOM 655 N N . LYS A 1 86 ? -11.835 6.195 11.864 1.00 97.50 86 LYS A N 1
ATOM 656 C CA . LYS A 1 86 ? -11.243 7.543 11.913 1.00 97.50 86 LYS A CA 1
ATOM 657 C C . LYS A 1 86 ? -10.081 7.600 12.907 1.00 97.50 86 LYS A C 1
ATOM 659 O O . LYS A 1 86 ? -9.008 8.089 12.567 1.00 97.50 86 LYS A O 1
ATOM 664 N N . ASN A 1 87 ? -10.266 7.042 14.104 1.00 97.12 87 ASN A N 1
ATOM 665 C CA . ASN A 1 87 ? -9.236 7.025 15.144 1.00 97.12 87 ASN A CA 1
ATOM 666 C C . ASN A 1 87 ? -7.998 6.221 14.711 1.00 97.12 87 ASN A C 1
ATOM 668 O O . ASN A 1 87 ? -6.870 6.682 14.883 1.00 97.12 87 ASN A O 1
ATOM 672 N N . LEU A 1 88 ? -8.200 5.046 14.109 1.00 97.19 88 LEU A N 1
ATOM 673 C CA . LEU A 1 88 ? -7.128 4.196 13.592 1.00 97.19 88 LEU A CA 1
ATOM 674 C C . LEU A 1 88 ? -6.425 4.827 12.397 1.00 97.19 88 LEU A C 1
ATOM 676 O O . LEU A 1 88 ? -5.205 4.750 12.322 1.00 97.19 88 LEU A O 1
ATOM 680 N N . ALA A 1 89 ? -7.159 5.467 11.486 1.00 97.81 89 ALA A N 1
ATOM 681 C CA . ALA A 1 89 ? -6.568 6.165 10.352 1.00 97.81 89 ALA A CA 1
ATOM 682 C C . ALA A 1 89 ? -5.672 7.319 10.809 1.00 97.81 89 ALA A C 1
ATOM 684 O O . ALA A 1 89 ? -4.545 7.439 10.327 1.00 97.81 89 ALA A O 1
ATOM 685 N N . LYS A 1 90 ? -6.141 8.116 11.777 1.00 97.69 90 LYS A N 1
ATOM 686 C CA . LYS A 1 90 ? -5.366 9.206 12.377 1.00 97.69 90 LYS A CA 1
ATOM 687 C C . LYS A 1 90 ? -4.108 8.686 13.075 1.00 97.69 90 LYS A C 1
ATOM 689 O O . LYS A 1 90 ? -3.024 9.213 12.854 1.00 97.69 90 LYS A O 1
ATOM 694 N N . TRP A 1 91 ? -4.243 7.635 13.884 1.00 96.56 91 TRP A N 1
ATOM 695 C CA . TRP A 1 91 ? -3.113 7.009 14.574 1.00 96.56 91 TRP A CA 1
ATOM 696 C C . TRP A 1 91 ? -2.099 6.392 13.603 1.00 96.56 91 TRP A C 1
ATOM 698 O O . TRP A 1 91 ? -0.907 6.643 13.714 1.00 96.56 91 TRP A O 1
ATOM 708 N N . ALA A 1 92 ? -2.546 5.609 12.624 1.00 96.06 92 ALA A N 1
ATOM 709 C CA . ALA A 1 92 ? -1.655 4.977 11.657 1.00 96.06 92 ALA A CA 1
ATOM 710 C C . ALA A 1 92 ? -0.911 6.015 10.798 1.00 96.06 92 ALA A C 1
ATOM 712 O O . ALA A 1 92 ? 0.266 5.830 10.501 1.00 96.06 92 ALA A O 1
ATOM 713 N N . ALA A 1 93 ? -1.565 7.130 10.453 1.00 95.56 93 ALA A N 1
ATOM 714 C CA . ALA A 1 93 ? -0.940 8.234 9.727 1.00 95.56 93 ALA A CA 1
ATOM 715 C C . ALA A 1 93 ? 0.132 8.976 10.544 1.00 95.56 93 ALA A C 1
ATOM 717 O O . ALA A 1 93 ? 1.005 9.607 9.950 1.00 95.56 93 ALA A O 1
ATOM 718 N N . SER A 1 94 ? 0.079 8.907 11.880 1.00 95.75 94 SER A N 1
ATOM 719 C CA . SER A 1 94 ? 1.105 9.487 12.752 1.00 95.75 94 SER A CA 1
ATOM 720 C C . SER A 1 94 ? 2.304 8.565 12.979 1.00 95.75 94 SER A C 1
ATOM 722 O O . SER A 1 94 ? 3.240 8.971 13.658 1.00 95.75 94 SER A O 1
ATOM 724 N N . LEU A 1 95 ? 2.275 7.327 12.474 1.00 93.50 95 LEU A N 1
ATOM 725 C CA . LEU A 1 95 ? 3.404 6.408 12.585 1.00 93.50 95 LEU A CA 1
ATOM 726 C C . LEU A 1 95 ? 4.495 6.764 11.574 1.00 93.50 95 LEU A C 1
ATOM 728 O O . LEU A 1 95 ? 4.219 7.081 10.409 1.00 93.50 95 LEU A O 1
ATOM 732 N N . ASP A 1 96 ? 5.743 6.631 12.014 1.00 89.00 96 ASP A N 1
ATOM 733 C CA . ASP A 1 96 ? 6.897 6.765 11.140 1.00 89.00 96 ASP A CA 1
ATOM 734 C C . ASP A 1 96 ? 6.920 5.673 10.069 1.00 89.00 96 ASP A C 1
ATOM 736 O O . ASP A 1 96 ? 6.426 4.557 10.246 1.00 89.00 96 ASP A O 1
ATOM 740 N N . LYS A 1 97 ? 7.499 6.027 8.921 1.00 87.19 97 LYS A N 1
ATOM 741 C CA . LYS A 1 97 ? 7.804 5.080 7.847 1.00 87.19 97 LYS A CA 1
ATOM 742 C C . LYS A 1 97 ? 9.253 4.639 7.967 1.00 87.19 97 LYS A C 1
ATOM 744 O O . LYS A 1 97 ? 10.136 5.480 8.140 1.00 87.19 97 LYS A O 1
ATOM 749 N N . GLU A 1 98 ? 9.499 3.358 7.752 1.00 83.75 98 GLU A N 1
ATOM 750 C CA . GLU A 1 98 ? 10.842 2.780 7.814 1.00 83.75 98 GLU A CA 1
ATOM 751 C C . GLU A 1 98 ? 11.177 2.003 6.530 1.00 83.75 98 GLU A C 1
ATOM 753 O O . GLU A 1 98 ? 10.298 1.459 5.861 1.00 83.75 98 GLU A O 1
ATOM 758 N N . LYS A 1 99 ? 12.456 1.989 6.136 1.00 83.06 99 LYS A N 1
ATOM 759 C CA . LYS A 1 99 ? 12.953 1.305 4.926 1.00 83.06 99 LYS A CA 1
ATOM 760 C C . LYS A 1 99 ? 13.527 -0.061 5.247 1.00 83.06 99 LYS A C 1
ATOM 762 O O . LYS A 1 99 ? 14.494 -0.096 6.011 1.00 83.06 99 LYS A O 1
ATOM 767 N N . ILE A 1 100 ? 12.999 -1.127 4.627 1.00 82.31 100 ILE A N 1
ATOM 768 C CA . ILE A 1 100 ? 13.259 -2.542 4.984 1.00 82.31 100 ILE A CA 1
ATOM 769 C C . ILE A 1 100 ? 14.749 -2.783 5.209 1.00 82.31 100 ILE A C 1
ATOM 771 O O . ILE A 1 100 ? 15.543 -2.594 4.292 1.00 82.31 100 ILE A O 1
ATOM 775 N N . GLN A 1 101 ? 15.143 -3.203 6.411 1.00 84.12 101 GLN A N 1
ATOM 776 C CA . GLN A 1 101 ? 16.540 -3.528 6.680 1.00 84.12 101 GLN A CA 1
ATOM 777 C C . GLN A 1 101 ? 16.852 -4.870 6.024 1.00 84.12 101 GLN A C 1
ATOM 779 O O . GLN A 1 101 ? 16.154 -5.860 6.250 1.00 84.12 101 GLN A O 1
ATOM 784 N N . GLY A 1 102 ? 17.897 -4.921 5.209 1.00 79.94 102 GLY A N 1
ATOM 785 C CA . GLY A 1 102 ? 18.262 -6.150 4.521 1.00 79.94 102 GLY A CA 1
ATOM 786 C C . GLY A 1 102 ? 19.490 -5.999 3.642 1.00 79.94 102 GLY A C 1
ATOM 787 O O . GLY A 1 102 ? 20.110 -4.936 3.575 1.00 79.94 102 GLY A O 1
ATOM 788 N N . THR A 1 103 ? 19.835 -7.085 2.963 1.00 77.81 103 THR A N 1
ATOM 789 C CA . THR A 1 103 ? 20.865 -7.100 1.930 1.00 77.81 103 THR A CA 1
ATOM 790 C C . THR A 1 103 ? 20.216 -6.933 0.562 1.00 77.81 103 THR A C 1
ATOM 792 O O . THR A 1 103 ? 19.139 -7.462 0.287 1.00 77.81 103 THR A O 1
ATOM 795 N N . LEU A 1 104 ? 20.867 -6.154 -0.298 1.00 71.06 104 LEU A N 1
ATOM 796 C CA . LEU A 1 104 ? 20.483 -6.052 -1.698 1.00 71.06 104 LEU A CA 1
ATOM 797 C C . LEU A 1 104 ? 21.237 -7.119 -2.501 1.00 71.06 104 LEU A C 1
ATOM 799 O O . LEU A 1 104 ? 22.429 -7.314 -2.250 1.00 71.06 104 LEU A O 1
ATOM 803 N N . PRO A 1 105 ? 20.599 -7.765 -3.494 1.00 67.75 105 PRO A N 1
ATOM 804 C CA . PRO A 1 105 ? 21.362 -8.403 -4.562 1.00 67.75 105 PRO A CA 1
ATOM 805 C C . PRO A 1 105 ? 22.213 -7.339 -5.292 1.00 67.75 105 PRO A C 1
ATOM 807 O O . PRO A 1 105 ? 21.962 -6.138 -5.123 1.00 67.75 105 PRO A O 1
ATOM 810 N N . PRO A 1 106 ? 23.220 -7.731 -6.098 1.00 73.50 106 PRO A N 1
ATOM 811 C CA . PRO A 1 106 ? 23.956 -6.785 -6.936 1.00 73.50 106 PRO A CA 1
ATOM 812 C C . PRO A 1 106 ? 22.977 -5.869 -7.682 1.00 73.50 106 PRO A C 1
ATOM 814 O O . PRO A 1 106 ? 22.086 -6.369 -8.369 1.00 73.50 106 PRO A O 1
ATOM 817 N N . ARG A 1 107 ? 23.093 -4.544 -7.490 1.00 65.19 107 ARG A N 1
ATOM 818 C CA . ARG A 1 107 ? 22.152 -3.582 -8.087 1.00 65.19 107 ARG A CA 1
ATOM 819 C C . ARG A 1 107 ? 22.221 -3.704 -9.596 1.00 65.19 107 ARG A C 1
ATOM 821 O O . ARG A 1 107 ? 23.272 -3.452 -10.181 1.00 65.19 107 ARG A O 1
ATOM 828 N N . MET A 1 108 ? 21.096 -4.049 -10.200 1.00 66.56 108 MET A N 1
ATOM 829 C CA . MET A 1 108 ? 20.970 -4.080 -11.649 1.00 66.56 108 MET A CA 1
ATOM 830 C C . MET A 1 108 ? 20.402 -2.754 -12.165 1.00 66.56 108 MET A C 1
ATOM 832 O O . MET A 1 108 ? 20.552 -2.468 -13.350 1.00 66.56 108 MET A O 1
ATOM 836 N N . PHE A 1 109 ? 19.786 -1.923 -11.301 1.00 68.31 109 PHE A N 1
ATOM 837 C CA . PHE A 1 109 ? 19.065 -0.688 -11.665 1.00 68.31 109 PHE A CA 1
ATOM 838 C C . PHE A 1 109 ? 18.071 -0.885 -12.824 1.00 68.31 109 PHE A C 1
ATOM 840 O O . PHE A 1 109 ? 17.636 0.074 -13.477 1.00 68.31 109 PHE A O 1
ATOM 847 N N . SER A 1 110 ? 17.694 -2.137 -13.076 1.00 79.25 110 SER A N 1
ATOM 848 C CA . SER A 1 110 ? 16.775 -2.536 -14.119 1.00 79.25 110 SER A CA 1
ATOM 849 C C . SER A 1 110 ? 15.398 -1.965 -13.774 1.00 79.25 110 SER A C 1
ATOM 851 O O . SER A 1 110 ? 14.994 -1.918 -12.617 1.00 79.25 110 SER A O 1
ATOM 853 N N . GLY A 1 111 ? 14.708 -1.389 -14.760 1.00 90.94 111 GLY A N 1
ATOM 854 C CA . GLY A 1 111 ? 13.387 -0.786 -14.548 1.00 90.94 111 GLY A CA 1
ATOM 855 C C . GLY A 1 111 ? 13.362 0.645 -13.993 1.00 90.94 111 GLY A C 1
ATOM 856 O O . GLY A 1 111 ? 12.281 1.228 -13.934 1.00 90.94 111 GLY A O 1
ATOM 857 N N . ALA A 1 112 ? 14.497 1.284 -13.674 1.00 92.75 112 ALA A N 1
ATOM 858 C CA . ALA A 1 112 ? 14.502 2.657 -13.140 1.00 92.75 112 ALA A CA 1
ATOM 859 C C . ALA A 1 112 ? 13.834 3.684 -14.079 1.00 92.75 112 ALA A C 1
ATOM 861 O O . ALA A 1 112 ? 13.046 4.528 -13.636 1.00 92.75 112 ALA A O 1
ATOM 862 N N . LYS A 1 113 ? 14.130 3.602 -15.386 1.00 94.44 113 LYS A N 1
ATOM 863 C CA . LYS A 1 113 ? 13.494 4.438 -16.417 1.00 94.44 113 LYS A CA 1
ATOM 864 C C . LYS A 1 113 ? 12.005 4.124 -16.543 1.00 94.44 113 LYS A C 1
ATOM 866 O O . LYS A 1 113 ? 11.187 5.037 -16.519 1.00 94.44 113 LYS A O 1
ATOM 871 N N . LEU A 1 114 ? 11.651 2.844 -16.608 1.00 95.38 114 LEU A N 1
ATOM 872 C CA . LEU A 1 114 ? 10.261 2.409 -16.716 1.00 95.38 114 LEU A CA 1
ATOM 873 C C . LEU A 1 114 ? 9.425 2.890 -15.517 1.00 95.38 114 LEU A C 1
ATOM 875 O O . LEU A 1 114 ? 8.348 3.458 -15.694 1.00 95.38 114 LEU A O 1
ATOM 879 N N . TYR A 1 115 ? 9.955 2.766 -14.298 1.00 95.56 115 TYR A N 1
ATOM 880 C CA . TYR A 1 115 ? 9.333 3.299 -13.089 1.00 95.56 115 TYR A CA 1
ATOM 881 C C . TYR A 1 115 ? 9.193 4.826 -13.141 1.00 95.56 115 TYR A C 1
ATOM 883 O O . TYR A 1 115 ? 8.168 5.373 -12.722 1.00 95.56 115 TYR A O 1
ATOM 891 N N . ALA A 1 116 ? 10.207 5.536 -13.649 1.00 94.88 116 ALA A N 1
ATOM 892 C CA . ALA A 1 116 ? 10.139 6.983 -13.838 1.00 94.88 116 ALA A CA 1
ATOM 893 C C . ALA A 1 116 ? 8.980 7.381 -14.763 1.00 94.88 116 ALA A C 1
ATOM 895 O O . ALA A 1 116 ? 8.206 8.274 -14.414 1.00 94.88 116 ALA A O 1
ATOM 896 N N . ASP A 1 117 ? 8.832 6.670 -15.879 1.00 95.31 117 ASP A N 1
ATOM 897 C CA . ASP A 1 117 ? 7.856 6.968 -16.924 1.00 95.31 117 ASP A CA 1
ATOM 898 C C . ASP A 1 117 ? 6.422 6.581 -16.514 1.00 95.31 117 ASP A C 1
ATOM 900 O O . ASP A 1 117 ? 5.467 7.290 -16.837 1.00 95.31 117 ASP A O 1
ATOM 904 N N . LYS A 1 118 ? 6.246 5.466 -15.789 1.00 95.88 118 LYS A N 1
ATOM 905 C CA . LYS A 1 118 ? 4.919 4.890 -15.493 1.00 95.88 118 LYS A CA 1
ATOM 906 C C . LYS A 1 118 ? 4.411 5.170 -14.075 1.00 95.88 118 LYS A C 1
ATOM 908 O O . LYS A 1 118 ? 3.201 5.269 -13.879 1.00 95.88 118 LYS A O 1
ATOM 913 N N . CYS A 1 119 ? 5.298 5.300 -13.085 1.00 95.94 119 CYS A N 1
ATOM 914 C CA . CYS A 1 119 ? 4.926 5.260 -11.662 1.00 95.94 119 CYS A CA 1
ATOM 915 C C . CYS A 1 119 ? 5.266 6.556 -10.910 1.00 95.94 119 CYS A C 1
ATOM 917 O O . CYS A 1 119 ? 4.448 7.078 -10.143 1.00 95.94 119 CYS A O 1
ATOM 919 N N . ARG A 1 120 ? 6.473 7.097 -11.124 1.00 95.56 120 ARG A N 1
ATOM 920 C CA . ARG A 1 120 ? 7.056 8.196 -10.330 1.00 95.56 120 ARG A CA 1
ATOM 921 C C . ARG A 1 120 ? 6.169 9.437 -10.286 1.00 95.56 120 ARG A C 1
ATOM 923 O O . ARG A 1 120 ? 6.042 10.047 -9.222 1.00 95.56 120 ARG A O 1
ATOM 930 N N . GLY A 1 121 ? 5.541 9.782 -11.411 1.00 95.44 121 GLY A N 1
ATOM 931 C CA . GLY A 1 121 ? 4.682 10.961 -11.535 1.00 95.44 121 GLY A CA 1
ATOM 932 C C . GLY A 1 121 ? 3.530 10.994 -10.528 1.00 95.44 121 GLY A C 1
ATOM 933 O O . GLY A 1 121 ? 3.160 12.074 -10.081 1.00 95.44 121 GLY A O 1
ATOM 934 N N . CYS A 1 122 ? 3.020 9.830 -10.110 1.00 95.50 122 CYS A N 1
ATOM 935 C CA . CYS A 1 122 ? 1.963 9.729 -9.099 1.00 95.50 122 CYS A C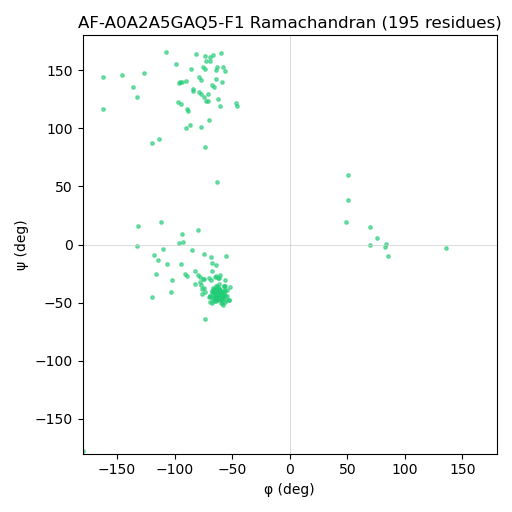A 1
ATOM 936 C C . CYS A 1 122 ? 2.499 9.298 -7.727 1.00 95.50 122 CYS A C 1
ATOM 938 O O . CYS A 1 122 ? 2.076 9.849 -6.717 1.00 95.50 122 CYS A O 1
ATOM 940 N N . HIS A 1 123 ? 3.439 8.349 -7.672 1.00 95.56 123 HIS A N 1
ATOM 941 C CA . HIS A 1 123 ? 3.858 7.707 -6.418 1.00 95.56 123 HIS A CA 1
ATOM 942 C C . HIS A 1 123 ? 5.030 8.393 -5.700 1.00 95.56 123 HIS A C 1
ATOM 944 O O . HIS A 1 123 ? 5.140 8.287 -4.479 1.00 95.56 123 HIS A O 1
ATOM 950 N N . ASN A 1 124 ? 5.887 9.132 -6.413 1.00 92.81 124 ASN A N 1
ATOM 951 C CA . ASN A 1 124 ? 7.077 9.781 -5.837 1.00 92.81 124 ASN A CA 1
ATOM 952 C C . ASN A 1 124 ? 7.039 11.312 -5.949 1.00 92.81 124 ASN A C 1
ATOM 954 O O . ASN A 1 124 ? 7.862 11.986 -5.335 1.00 92.81 124 ASN A O 1
ATOM 958 N N . SER A 1 125 ? 6.074 11.871 -6.682 1.00 94.31 125 SER A N 1
ATOM 959 C CA . SER A 1 125 ? 5.826 13.313 -6.742 1.00 94.31 125 SER A CA 1
ATOM 960 C C . SER A 1 125 ? 4.951 13.766 -5.575 1.00 94.31 125 SER A C 1
ATOM 962 O O . SER A 1 125 ? 3.908 13.169 -5.312 1.00 94.31 125 SER A O 1
ATOM 964 N N . PHE A 1 126 ? 5.332 14.841 -4.879 1.00 91.81 126 PHE A N 1
ATOM 965 C CA . PHE A 1 126 ? 4.457 15.459 -3.874 1.00 91.81 126 PHE A CA 1
ATOM 966 C C . PHE A 1 126 ? 3.127 15.896 -4.498 1.00 91.81 126 PHE A C 1
ATOM 968 O O . PHE A 1 126 ? 2.068 15.474 -4.035 1.00 91.81 126 PHE A O 1
ATOM 975 N N . MET A 1 127 ? 3.195 16.657 -5.594 1.00 93.94 127 MET A N 1
ATOM 976 C CA . MET A 1 127 ? 2.011 17.144 -6.299 1.00 93.94 127 MET A CA 1
ATOM 977 C C . MET A 1 127 ? 1.191 15.988 -6.881 1.00 93.94 127 MET A C 1
ATOM 979 O O . MET A 1 127 ? -0.027 15.960 -6.750 1.00 93.94 127 MET A O 1
ATOM 983 N N . GLY A 1 128 ? 1.856 14.979 -7.452 1.00 93.69 128 GLY A N 1
ATOM 984 C CA . GLY A 1 128 ? 1.186 13.784 -7.965 1.00 93.69 128 GLY A CA 1
ATOM 985 C C . GLY A 1 128 ? 0.372 13.066 -6.892 1.00 93.69 128 GLY A C 1
ATOM 986 O O . GLY A 1 128 ? -0.798 12.753 -7.109 1.00 93.69 128 GLY A O 1
ATOM 987 N N . ARG A 1 129 ? 0.943 12.866 -5.701 1.00 92.62 129 ARG A N 1
ATOM 988 C CA . ARG A 1 129 ? 0.227 12.247 -4.576 1.00 92.62 129 ARG A CA 1
ATOM 989 C C . ARG A 1 129 ? -0.921 13.110 -4.073 1.00 92.62 129 ARG A C 1
ATOM 991 O O . ARG A 1 129 ? -1.985 12.565 -3.803 1.00 92.62 129 ARG A O 1
ATOM 998 N N . LEU A 1 130 ? -0.732 14.427 -3.986 1.00 91.19 130 LEU A N 1
ATOM 999 C CA . LEU A 1 130 ? -1.787 15.354 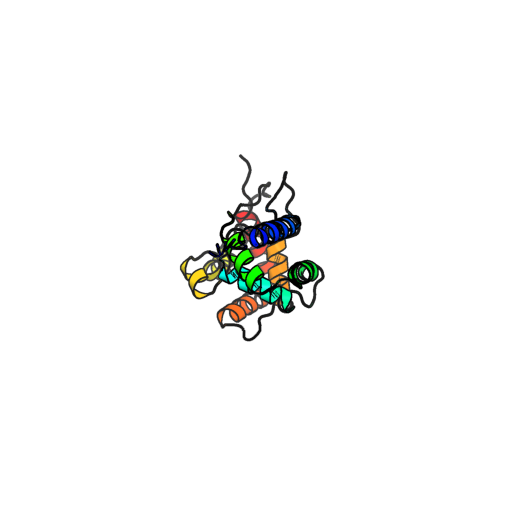-3.574 1.00 91.19 130 LEU A CA 1
ATOM 1000 C C . LEU A 1 130 ? -2.997 15.284 -4.518 1.00 91.19 130 LEU A C 1
ATOM 1002 O O . LEU A 1 130 ? -4.126 15.165 -4.059 1.00 91.19 130 LEU A O 1
ATOM 1006 N N . MET A 1 131 ? -2.757 15.280 -5.831 1.00 91.38 131 MET A N 1
ATOM 1007 C CA . MET A 1 131 ? -3.824 15.280 -6.838 1.00 91.38 131 MET A CA 1
ATOM 1008 C C . MET A 1 131 ? -4.524 13.927 -6.994 1.00 91.38 131 MET A C 1
ATOM 1010 O O . MET A 1 131 ? -5.694 13.867 -7.368 1.00 91.38 131 MET A O 1
ATOM 1014 N N . THR A 1 132 ? -3.810 12.828 -6.750 1.00 91.12 132 THR A N 1
ATOM 1015 C CA . THR A 1 132 ? -4.311 11.474 -7.040 1.00 91.12 132 THR A CA 1
ATOM 1016 C C . THR A 1 132 ? -4.708 10.678 -5.800 1.00 91.12 132 THR A C 1
ATOM 1018 O O . THR A 1 132 ? -5.388 9.662 -5.930 1.00 91.12 132 THR A O 1
ATOM 1021 N N . GLY A 1 133 ? -4.268 11.092 -4.609 1.00 89.75 133 GLY A N 1
ATOM 1022 C CA . GLY A 1 133 ? -4.354 10.289 -3.387 1.00 89.75 133 GLY A CA 1
ATOM 1023 C C . GLY A 1 133 ? -3.419 9.073 -3.385 1.00 89.75 133 GLY A C 1
ATOM 1024 O O . GLY A 1 133 ? -3.612 8.155 -2.587 1.00 89.75 133 GLY A O 1
ATOM 1025 N N . SER A 1 134 ? -2.431 9.027 -4.289 1.00 92.50 134 SER A N 1
ATOM 1026 C CA . SER A 1 134 ? -1.532 7.877 -4.423 1.00 92.50 134 SER A CA 1
ATOM 1027 C C . SER A 1 134 ? -0.625 7.711 -3.196 1.00 92.50 134 SER A C 1
ATOM 1029 O O . SER A 1 134 ? -0.052 8.692 -2.708 1.00 92.50 134 SER A O 1
ATOM 1031 N N . PRO A 1 135 ? -0.428 6.473 -2.709 1.00 93.00 135 PRO A N 1
ATOM 1032 C CA . PRO A 1 135 ? 0.560 6.193 -1.679 1.00 93.00 135 PRO A CA 1
ATOM 1033 C C . PRO A 1 135 ? 1.982 6.264 -2.247 1.00 93.00 135 PRO A C 1
ATOM 1035 O O . PRO A 1 135 ? 2.197 6.068 -3.445 1.00 93.00 135 PRO A O 1
ATOM 1038 N N . ARG A 1 136 ? 2.966 6.472 -1.370 1.00 92.69 136 ARG A N 1
ATOM 1039 C CA . ARG A 1 136 ? 4.367 6.187 -1.698 1.00 92.69 136 ARG A CA 1
ATOM 1040 C C . ARG A 1 136 ? 4.608 4.675 -1.677 1.00 92.69 136 ARG A C 1
ATOM 1042 O O . ARG A 1 136 ? 3.910 3.946 -0.975 1.00 92.69 136 ARG A O 1
ATOM 1049 N N . LEU A 1 137 ? 5.586 4.220 -2.456 1.00 92.88 137 LEU A N 1
ATOM 1050 C CA . LEU A 1 137 ? 5.915 2.796 -2.604 1.00 92.88 137 LEU A CA 1
ATOM 1051 C C . LEU A 1 137 ? 7.301 2.431 -2.051 1.00 92.88 137 LEU A C 1
ATOM 1053 O O . LEU A 1 137 ? 7.580 1.257 -1.854 1.00 92.88 137 LEU A O 1
ATOM 1057 N N . ASP A 1 138 ? 8.150 3.416 -1.759 1.00 88.44 138 ASP A N 1
ATOM 1058 C CA . ASP A 1 138 ? 9.586 3.265 -1.459 1.00 88.44 138 ASP A CA 1
ATOM 1059 C C . ASP A 1 138 ? 9.917 2.814 -0.028 1.00 88.44 138 ASP A C 1
ATOM 1061 O O . ASP A 1 138 ? 11.059 2.901 0.418 1.00 88.44 138 ASP A O 1
ATOM 1065 N N . TYR A 1 139 ? 8.903 2.367 0.701 1.00 88.00 139 TYR A N 1
ATOM 1066 C CA . TYR A 1 139 ? 9.010 1.746 2.020 1.00 88.00 139 TYR A CA 1
ATOM 1067 C C . TYR A 1 139 ? 8.179 0.453 2.099 1.00 88.00 139 TYR A C 1
ATOM 1069 O O . TYR A 1 139 ? 8.155 -0.237 3.114 1.00 88.00 139 TYR A O 1
ATOM 1077 N N . LEU A 1 140 ? 7.484 0.085 1.023 1.00 90.75 140 LEU A N 1
ATOM 1078 C CA . LEU A 1 140 ? 6.712 -1.147 0.955 1.00 90.75 140 LEU A CA 1
ATOM 1079 C C . LEU A 1 140 ? 7.555 -2.262 0.350 1.00 90.75 140 LEU A C 1
ATOM 1081 O O . LEU A 1 140 ? 8.273 -2.037 -0.626 1.00 90.75 140 LEU A O 1
ATOM 1085 N N . SER A 1 141 ? 7.437 -3.476 0.895 1.00 89.19 141 SER A N 1
ATOM 1086 C CA . SER A 1 141 ? 8.154 -4.621 0.337 1.00 89.19 141 SER A CA 1
ATOM 1087 C C . SER A 1 141 ? 7.753 -4.847 -1.117 1.00 89.19 141 SER A C 1
ATOM 1089 O O . SER A 1 141 ? 6.575 -4.739 -1.474 1.00 89.19 141 SER A O 1
ATOM 1091 N N . ALA A 1 142 ? 8.738 -5.182 -1.950 1.00 90.88 142 ALA A N 1
ATOM 1092 C CA . ALA A 1 142 ? 8.516 -5.468 -3.362 1.00 90.88 142 ALA A CA 1
ATOM 1093 C C . ALA A 1 142 ? 7.458 -6.566 -3.547 1.00 90.88 142 ALA A C 1
ATOM 1095 O O . ALA A 1 142 ? 6.563 -6.417 -4.372 1.00 90.88 142 ALA A O 1
ATOM 1096 N N . ASP A 1 143 ? 7.467 -7.593 -2.692 1.00 90.44 143 ASP A N 1
ATOM 1097 C CA . ASP A 1 143 ? 6.483 -8.678 -2.740 1.00 90.44 143 ASP A CA 1
ATOM 1098 C C . ASP A 1 143 ? 5.070 -8.200 -2.401 1.00 90.44 143 ASP A C 1
ATOM 1100 O O . ASP A 1 143 ? 4.093 -8.638 -3.011 1.00 90.44 143 ASP A O 1
ATOM 1104 N N . TYR A 1 144 ? 4.925 -7.296 -1.425 1.00 91.62 144 TYR A N 1
ATOM 1105 C CA . TYR A 1 144 ? 3.625 -6.700 -1.141 1.00 91.62 144 TYR A CA 1
ATOM 1106 C C . TYR A 1 144 ? 3.149 -5.860 -2.324 1.00 91.62 144 TYR A C 1
ATOM 1108 O O . TYR A 1 144 ? 1.989 -5.998 -2.717 1.00 91.62 144 TYR A O 1
ATOM 1116 N N . VAL A 1 145 ? 4.020 -5.028 -2.906 1.00 94.50 145 VAL A N 1
ATOM 1117 C CA . VAL A 1 145 ? 3.656 -4.209 -4.067 1.00 94.50 145 VAL A CA 1
ATOM 1118 C C . VAL A 1 145 ? 3.273 -5.093 -5.251 1.00 94.50 145 VAL A C 1
ATOM 1120 O O . VAL A 1 145 ? 2.188 -4.894 -5.788 1.00 94.50 145 VAL A O 1
ATOM 1123 N N . ALA A 1 146 ? 4.057 -6.123 -5.576 1.00 94.88 146 ALA A N 1
ATOM 1124 C CA . ALA A 1 146 ? 3.746 -7.102 -6.618 1.00 94.88 146 ALA A CA 1
ATOM 1125 C C . ALA A 1 146 ? 2.354 -7.717 -6.427 1.00 94.88 146 ALA A C 1
ATOM 1127 O O . ALA A 1 146 ? 1.530 -7.696 -7.340 1.00 94.88 146 ALA A O 1
ATOM 1128 N N . ARG A 1 147 ? 2.029 -8.162 -5.204 1.00 92.81 147 ARG A N 1
ATOM 1129 C CA . ARG A 1 147 ? 0.680 -8.657 -4.885 1.00 92.81 147 ARG A CA 1
ATOM 1130 C C . ARG A 1 147 ? -0.398 -7.597 -5.103 1.00 92.81 147 ARG A C 1
ATOM 1132 O O . ARG A 1 147 ? -1.463 -7.913 -5.622 1.00 92.81 147 ARG A O 1
ATOM 1139 N N . GLN A 1 148 ? -0.153 -6.346 -4.710 1.00 94.19 148 GLN A N 1
ATOM 1140 C CA . GLN A 1 148 ? -1.132 -5.276 -4.916 1.00 94.19 148 GLN A CA 1
ATOM 1141 C C . GLN A 1 148 ? -1.354 -4.960 -6.395 1.00 94.19 148 GLN A C 1
ATOM 1143 O O . GLN A 1 148 ? -2.495 -4.692 -6.764 1.00 94.19 148 GLN A O 1
ATOM 1148 N N . LEU A 1 149 ? -0.303 -4.986 -7.219 1.00 95.25 149 LEU A N 1
ATOM 1149 C CA . LEU A 1 149 ? -0.427 -4.811 -8.665 1.00 95.25 149 LEU A CA 1
ATOM 1150 C C . LEU A 1 149 ? -1.250 -5.960 -9.266 1.00 95.25 149 LEU A C 1
ATOM 1152 O O . LEU A 1 149 ? -2.252 -5.692 -9.919 1.00 95.25 149 LEU A O 1
ATOM 1156 N N . ASN A 1 150 ? -0.950 -7.216 -8.920 1.00 93.69 150 ASN A N 1
ATOM 1157 C CA . ASN A 1 150 ? -1.752 -8.366 -9.361 1.00 93.69 150 ASN A CA 1
ATOM 1158 C C . ASN A 1 150 ? -3.230 -8.247 -8.955 1.00 93.69 150 ASN A C 1
ATOM 1160 O O . ASN A 1 150 ? -4.117 -8.552 -9.744 1.00 93.69 150 ASN A O 1
ATOM 1164 N N . PHE A 1 151 ? -3.530 -7.737 -7.756 1.00 92.94 151 PHE A N 1
ATOM 1165 C CA . PHE A 1 151 ? -4.920 -7.507 -7.348 1.00 92.94 151 PHE A CA 1
ATOM 1166 C C . PHE A 1 151 ? -5.620 -6.393 -8.134 1.00 92.94 151 PHE A C 1
ATOM 1168 O O . PHE A 1 151 ? -6.838 -6.455 -8.299 1.00 92.94 151 PHE A O 1
ATOM 1175 N N . PHE A 1 152 ? -4.900 -5.374 -8.608 1.00 92.81 152 PHE A N 1
ATOM 1176 C CA . PHE A 1 152 ? -5.481 -4.389 -9.525 1.00 92.81 152 PHE A CA 1
ATOM 1177 C C . PHE A 1 152 ? -5.776 -5.007 -10.891 1.00 92.81 152 PHE A C 1
ATOM 1179 O O . PHE A 1 152 ? -6.865 -4.787 -11.424 1.00 92.81 152 PHE A O 1
ATOM 1186 N N . ASP A 1 153 ? -4.836 -5.793 -11.414 1.00 92.12 153 ASP A N 1
ATOM 1187 C CA . ASP A 1 153 ? -4.959 -6.477 -12.702 1.00 92.12 153 ASP A CA 1
ATOM 1188 C C . ASP A 1 153 ? -6.162 -7.436 -12.725 1.00 92.12 153 ASP A C 1
ATOM 1190 O O . ASP A 1 153 ? -7.063 -7.305 -13.555 1.00 92.12 153 ASP A O 1
ATOM 1194 N N . GLN A 1 154 ? -6.254 -8.294 -11.704 1.00 90.50 154 GLN A N 1
ATOM 1195 C CA . GLN A 1 154 ? -7.314 -9.294 -11.519 1.00 90.50 154 GLN A CA 1
ATOM 1196 C C . GLN A 1 154 ? -8.657 -8.697 -11.066 1.00 90.50 154 GLN A C 1
ATOM 1198 O O . GLN A 1 154 ? -9.660 -9.400 -10.969 1.00 90.50 154 GLN A O 1
ATOM 1203 N N . GLY A 1 155 ? -8.699 -7.406 -10.727 1.00 89.00 155 GLY A N 1
ATOM 1204 C CA . GLY A 1 155 ? -9.906 -6.749 -10.219 1.00 89.00 155 GLY A CA 1
ATOM 1205 C C . GLY A 1 155 ? -10.259 -7.063 -8.759 1.00 89.00 155 GLY A C 1
ATOM 1206 O O . GLY A 1 155 ? -11.268 -6.564 -8.263 1.00 89.00 155 GLY A O 1
ATOM 1207 N N . PHE A 1 156 ? -9.417 -7.801 -8.027 1.00 89.81 156 PHE A N 1
ATOM 1208 C CA . PHE A 1 156 ? -9.576 -8.050 -6.584 1.00 89.81 156 PHE A CA 1
ATOM 1209 C C . PHE A 1 156 ? -9.365 -6.799 -5.725 1.00 89.81 156 PHE A C 1
ATOM 1211 O O . PHE A 1 156 ? -9.669 -6.796 -4.530 1.00 89.81 156 PHE A O 1
ATOM 1218 N N . ARG A 1 157 ? -8.860 -5.721 -6.325 1.00 90.75 157 ARG A N 1
ATOM 1219 C CA . ARG A 1 157 ? -8.817 -4.383 -5.745 1.00 90.75 157 ARG A CA 1
ATOM 1220 C C . ARG A 1 157 ? -9.606 -3.415 -6.620 1.00 90.75 157 ARG A C 1
ATOM 1222 O O . ARG A 1 157 ? -9.058 -2.752 -7.498 1.00 90.75 157 ARG A O 1
ATOM 1229 N N . SER A 1 158 ? -10.901 -3.341 -6.352 1.00 82.56 158 SER A N 1
ATOM 1230 C CA . SER A 1 158 ? -11.849 -2.439 -7.000 1.00 82.56 158 SER A CA 1
ATOM 1231 C C . SER A 1 158 ? -12.274 -1.319 -6.047 1.00 82.56 158 SER A C 1
ATOM 1233 O O . SER A 1 158 ? -11.990 -1.347 -4.850 1.00 82.56 158 SER A O 1
ATOM 1235 N N . ILE A 1 159 ? -12.900 -0.273 -6.582 1.00 80.25 159 ILE A N 1
ATOM 1236 C CA . ILE A 1 159 ? -13.438 0.847 -5.804 1.00 80.25 159 ILE A CA 1
ATOM 1237 C C . ILE A 1 159 ? -14.818 1.158 -6.374 1.00 80.25 159 ILE A C 1
ATOM 1239 O O . ILE A 1 159 ? -14.987 1.184 -7.592 1.00 80.25 159 ILE A O 1
ATOM 1243 N N . ARG A 1 160 ? -15.813 1.372 -5.508 1.00 79.50 160 ARG A N 1
ATOM 1244 C CA . ARG A 1 160 ? -17.154 1.786 -5.936 1.00 79.50 160 ARG A CA 1
ATOM 1245 C C . ARG A 1 160 ? -17.087 3.230 -6.414 1.00 79.50 160 ARG A C 1
ATOM 1247 O O . ARG A 1 160 ? -16.584 4.074 -5.682 1.00 79.50 160 ARG A O 1
ATOM 1254 N N . ASN A 1 161 ? -17.624 3.499 -7.603 1.00 85.12 161 ASN A N 1
ATOM 1255 C CA . ASN A 1 161 ? -17.593 4.822 -8.235 1.00 85.12 161 ASN A CA 1
ATOM 1256 C C . ASN A 1 161 ? -16.164 5.406 -8.257 1.00 85.12 161 ASN A C 1
ATOM 1258 O O . ASN A 1 161 ? -15.906 6.438 -7.634 1.00 85.12 161 ASN A O 1
ATOM 1262 N N . PRO A 1 162 ? -15.212 4.714 -8.912 1.00 87.50 162 PRO A N 1
ATOM 1263 C CA . PRO A 1 162 ? -13.808 5.084 -8.855 1.00 87.50 162 PRO A CA 1
ATOM 1264 C C . PRO A 1 162 ? -13.578 6.459 -9.485 1.00 87.50 162 PRO A C 1
ATOM 1266 O O . PRO A 1 162 ? -14.152 6.801 -10.520 1.00 87.50 162 PRO A O 1
ATOM 1269 N N . THR A 1 163 ? -12.673 7.237 -8.897 1.00 88.62 163 THR A N 1
ATOM 1270 C CA . THR A 1 163 ? -12.200 8.477 -9.518 1.00 88.62 163 THR A CA 1
ATOM 1271 C C . THR A 1 163 ? -11.404 8.174 -10.789 1.00 88.62 163 THR A C 1
ATOM 1273 O O . THR A 1 163 ? -10.872 7.073 -10.975 1.00 88.62 163 THR A O 1
ATOM 1276 N N . LYS A 1 164 ? -11.215 9.188 -11.646 1.00 90.62 164 LYS A N 1
ATOM 1277 C CA . LYS A 1 164 ? -10.344 9.072 -12.831 1.00 90.62 164 LYS A CA 1
ATOM 1278 C C . LYS A 1 164 ? -8.944 8.543 -12.489 1.00 90.62 164 LYS A C 1
ATOM 1280 O O . LYS A 1 164 ? -8.375 7.764 -13.246 1.00 90.62 164 LYS A O 1
ATOM 1285 N N . HIS A 1 165 ? -8.398 8.930 -11.334 1.00 89.62 165 HIS A N 1
ATOM 1286 C CA . HIS A 1 165 ? -7.061 8.529 -10.898 1.00 89.62 165 HIS A CA 1
ATOM 1287 C C . HIS A 1 165 ? -7.023 7.093 -10.373 1.00 89.62 165 HIS A C 1
ATOM 1289 O O . HIS A 1 165 ? -6.067 6.369 -10.640 1.00 89.62 165 HIS A O 1
ATOM 1295 N N . GLN A 1 166 ? -8.088 6.644 -9.711 1.00 88.00 166 GLN A N 1
ATOM 1296 C CA . GLN A 1 166 ? -8.226 5.248 -9.295 1.00 88.00 166 GLN A CA 1
ATOM 1297 C C . GLN A 1 166 ? -8.347 4.313 -10.508 1.00 88.00 166 GLN A C 1
ATOM 1299 O O . GLN A 1 166 ? -7.662 3.293 -10.559 1.00 88.00 166 GLN A O 1
ATOM 1304 N N . ASN A 1 167 ? -9.115 4.706 -11.532 1.00 91.38 167 ASN A N 1
ATOM 1305 C CA . ASN A 1 167 ? -9.156 3.986 -12.811 1.00 91.38 167 ASN A CA 1
ATOM 1306 C C . ASN A 1 167 ? -7.801 4.001 -13.524 1.00 91.38 167 ASN A C 1
ATOM 1308 O O . ASN A 1 167 ? -7.387 2.991 -14.092 1.00 91.38 167 ASN A O 1
ATOM 1312 N N . LYS A 1 168 ? -7.077 5.127 -13.462 1.00 92.31 168 LYS A N 1
ATOM 1313 C CA . LYS A 1 168 ? -5.747 5.239 -14.067 1.00 92.31 168 LYS A CA 1
ATOM 1314 C C . LYS A 1 168 ? -4.761 4.239 -13.468 1.00 92.31 168 LYS A C 1
ATOM 1316 O O . LYS A 1 168 ? -4.003 3.659 -14.234 1.00 92.31 168 LYS A O 1
ATOM 1321 N N . MET A 1 169 ? -4.795 3.996 -12.154 1.00 94.12 169 MET A N 1
ATOM 1322 C CA . MET A 1 169 ? -3.922 2.997 -11.527 1.00 94.12 169 MET A CA 1
ATOM 1323 C C . MET A 1 169 ? -4.156 1.600 -12.114 1.00 94.12 169 MET A C 1
ATOM 1325 O O . MET A 1 169 ? -3.202 0.940 -12.514 1.00 94.12 169 MET A O 1
ATOM 1329 N N . LYS A 1 170 ? -5.423 1.179 -12.240 1.00 92.50 170 LYS A N 1
ATOM 1330 C CA . LYS A 1 170 ? -5.773 -0.104 -12.867 1.00 92.50 170 LYS A CA 1
ATOM 1331 C C . LYS A 1 170 ? -5.280 -0.171 -14.317 1.00 92.50 170 LYS A C 1
ATOM 1333 O O . LYS A 1 170 ? -4.617 -1.131 -14.685 1.00 92.50 170 LYS A O 1
ATOM 1338 N N . ALA A 1 171 ? -5.532 0.875 -15.104 1.00 93.69 171 ALA A N 1
ATOM 1339 C CA . ALA A 1 171 ? -5.120 0.932 -16.506 1.00 93.69 171 ALA A CA 1
ATOM 1340 C C . ALA A 1 171 ? -3.593 0.914 -16.696 1.00 93.69 171 ALA A C 1
ATOM 1342 O O . ALA A 1 171 ? -3.107 0.336 -17.661 1.00 93.69 171 ALA A O 1
ATOM 1343 N N . VAL A 1 172 ? -2.828 1.542 -15.792 1.00 95.38 172 VAL A N 1
ATOM 1344 C CA . VAL A 1 172 ? -1.358 1.474 -15.821 1.00 95.38 172 VAL A CA 1
ATOM 1345 C C . VAL A 1 172 ? -0.892 0.037 -15.628 1.00 95.38 172 VAL A C 1
ATOM 1347 O O . VAL A 1 172 ? -0.043 -0.406 -16.389 1.00 95.38 172 VAL A O 1
ATOM 1350 N N . VAL A 1 173 ? -1.460 -0.687 -14.657 1.00 95.44 173 VAL A N 1
ATOM 1351 C CA . VAL A 1 173 ? -1.061 -2.072 -14.359 1.00 95.44 173 VAL A CA 1
ATOM 1352 C C . VAL A 1 173 ? -1.436 -3.028 -15.484 1.00 95.44 173 VAL A C 1
ATOM 1354 O O . VAL A 1 173 ? -0.589 -3.798 -15.916 1.00 95.44 173 VAL A O 1
ATOM 1357 N N . GLN A 1 174 ? -2.662 -2.932 -16.000 1.00 94.56 174 GLN A N 1
ATOM 1358 C CA . GLN A 1 174 ? -3.136 -3.777 -17.103 1.00 94.56 174 GLN A CA 1
ATOM 1359 C C . GLN A 1 174 ? -2.363 -3.553 -18.414 1.00 94.56 174 GLN A C 1
ATOM 1361 O O . GLN A 1 174 ? -2.445 -4.364 -19.329 1.00 94.56 174 GLN A O 1
ATOM 1366 N N . GLY A 1 175 ? -1.638 -2.436 -18.526 1.00 95.75 175 GLY A N 1
ATOM 1367 C CA . GLY A 1 175 ? -0.782 -2.127 -19.668 1.00 95.75 175 GLY A CA 1
ATOM 1368 C C . GLY A 1 175 ? 0.676 -2.569 -19.513 1.00 95.75 175 GLY A C 1
ATOM 1369 O O . GLY A 1 175 ? 1.471 -2.251 -20.394 1.00 95.75 175 GLY A O 1
ATOM 1370 N N . LEU A 1 176 ? 1.054 -3.223 -18.409 1.00 96.25 176 LEU A N 1
ATOM 1371 C CA . LEU A 1 176 ? 2.410 -3.740 -18.215 1.00 96.25 176 LEU A CA 1
ATOM 1372 C C . LEU A 1 176 ? 2.553 -5.108 -18.887 1.00 96.25 176 LEU A C 1
ATOM 1374 O O . LEU A 1 176 ? 1.715 -5.989 -18.698 1.00 96.25 176 LEU A O 1
ATOM 1378 N N . SER A 1 177 ? 3.646 -5.311 -19.624 1.00 96.94 177 SER A N 1
ATOM 1379 C CA . SER A 1 177 ? 4.063 -6.660 -20.010 1.00 96.94 177 SER A CA 1
ATOM 1380 C C . SER A 1 177 ? 4.566 -7.437 -18.776 1.00 96.94 177 SER A C 1
ATOM 1382 O O . SER A 1 177 ? 4.930 -6.824 -17.766 1.00 96.94 177 SER A O 1
ATOM 1384 N N . P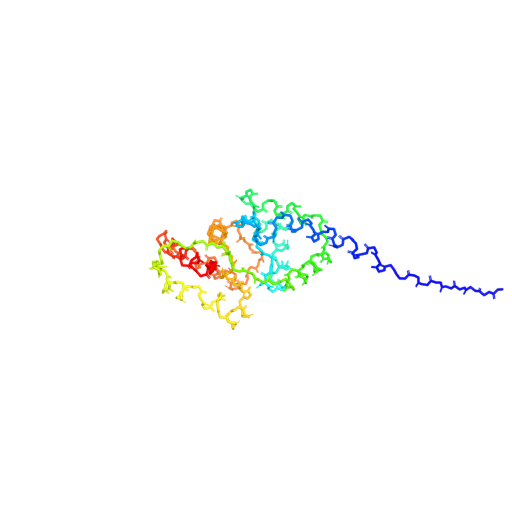RO A 1 178 ? 4.641 -8.780 -18.828 1.00 95.69 178 PRO A N 1
ATOM 1385 C CA . PRO A 1 178 ? 5.255 -9.563 -17.753 1.00 95.69 178 PRO A CA 1
ATOM 1386 C C . PRO A 1 178 ? 6.706 -9.150 -17.454 1.00 95.69 178 PRO A C 1
A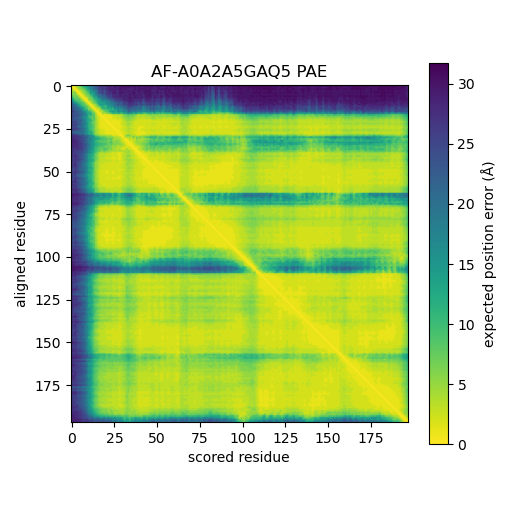TOM 1388 O O . PRO A 1 178 ? 7.121 -9.138 -16.296 1.00 95.69 178 PRO A O 1
ATOM 1391 N N . GLU A 1 179 ? 7.460 -8.768 -18.488 1.00 95.25 179 GLU A N 1
ATOM 1392 C CA . GLU A 1 179 ? 8.826 -8.252 -18.358 1.00 95.25 179 GLU A CA 1
ATOM 1393 C C . GLU A 1 179 ? 8.846 -6.888 -17.652 1.00 95.25 179 GLU A C 1
ATOM 1395 O O . GLU A 1 179 ? 9.543 -6.724 -16.651 1.00 95.25 179 GLU A O 1
ATOM 1400 N N . ASP A 1 180 ? 8.020 -5.939 -18.105 1.00 96.12 180 ASP A N 1
ATOM 1401 C CA . ASP A 1 180 ? 7.881 -4.609 -17.500 1.00 96.12 180 ASP A CA 1
ATOM 1402 C C . ASP A 1 180 ? 7.490 -4.702 -16.022 1.00 96.12 180 ASP A C 1
ATOM 1404 O O . ASP A 1 180 ? 8.013 -3.970 -15.175 1.00 96.12 180 ASP A O 1
ATOM 1408 N N . PHE A 1 181 ? 6.576 -5.621 -15.700 1.00 96.25 181 PHE A N 1
ATOM 1409 C CA . PHE A 1 181 ? 6.181 -5.907 -14.329 1.00 96.25 181 PHE A CA 1
ATOM 1410 C C . PHE A 1 181 ? 7.384 -6.355 -13.493 1.00 96.25 181 PHE A C 1
ATOM 1412 O O . PHE A 1 181 ? 7.627 -5.781 -12.431 1.00 96.25 181 PHE A O 1
ATOM 1419 N N . GLY A 1 182 ? 8.160 -7.335 -13.973 1.00 94.56 182 GLY A N 1
ATOM 1420 C CA . GLY A 1 182 ? 9.365 -7.818 -13.292 1.00 94.56 182 GLY A CA 1
ATOM 1421 C C . GLY A 1 182 ? 10.374 -6.698 -13.030 1.00 94.56 182 GLY A C 1
ATOM 1422 O O . GLY A 1 182 ? 10.774 -6.484 -11.886 1.00 94.56 182 GLY A O 1
ATOM 1423 N N . LEU A 1 183 ? 10.681 -5.905 -14.061 1.00 94.62 183 LEU A N 1
ATOM 1424 C CA . LEU A 1 183 ? 11.601 -4.766 -13.982 1.00 94.62 183 LEU A CA 1
ATOM 1425 C C . LEU A 1 183 ? 11.151 -3.715 -12.955 1.00 94.62 183 LEU A C 1
ATOM 1427 O O . LEU A 1 183 ? 11.964 -3.187 -12.196 1.00 94.62 183 LEU A O 1
ATOM 1431 N N . ILE A 1 184 ? 9.852 -3.403 -12.902 1.00 95.00 184 ILE A N 1
ATOM 1432 C CA . ILE A 1 184 ? 9.303 -2.474 -11.905 1.00 95.00 184 ILE A CA 1
ATOM 1433 C C . ILE A 1 184 ? 9.457 -3.040 -10.491 1.00 95.00 184 ILE A C 1
ATOM 1435 O O . ILE A 1 184 ? 9.851 -2.304 -9.586 1.00 95.00 184 ILE A O 1
ATOM 1439 N N . ILE A 1 185 ? 9.147 -4.321 -10.276 1.00 94.25 185 ILE A N 1
ATOM 1440 C CA . ILE A 1 185 ? 9.246 -4.945 -8.949 1.00 94.25 185 ILE A CA 1
ATOM 1441 C C . ILE A 1 185 ? 10.697 -5.011 -8.467 1.00 94.25 185 ILE A C 1
ATOM 1443 O O . ILE A 1 185 ? 10.952 -4.728 -7.292 1.00 94.25 185 ILE A O 1
ATOM 1447 N N . ASP A 1 186 ? 11.645 -5.301 -9.354 1.00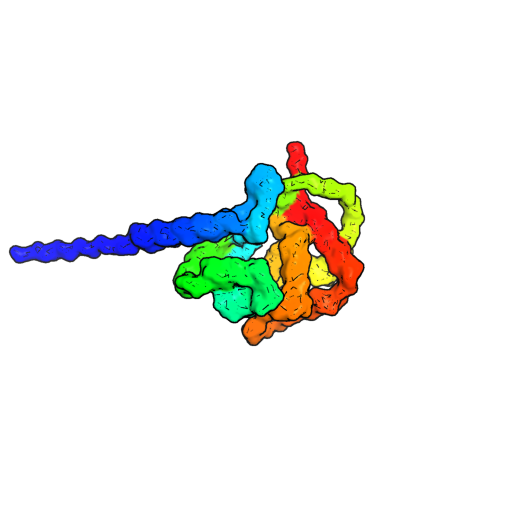 91.62 186 ASP A N 1
ATOM 1448 C CA . ASP A 1 186 ? 13.070 -5.300 -9.024 1.00 91.62 186 ASP A CA 1
ATOM 1449 C C . ASP A 1 186 ? 13.555 -3.901 -8.634 1.00 91.62 186 ASP A C 1
ATOM 1451 O O . ASP A 1 186 ? 14.153 -3.734 -7.567 1.00 91.62 186 ASP A O 1
ATOM 1455 N N . TYR A 1 187 ? 13.186 -2.866 -9.397 1.00 92.88 187 TYR A N 1
ATOM 1456 C CA . TYR A 1 187 ? 13.504 -1.486 -9.026 1.00 92.88 187 TYR A CA 1
ATOM 1457 C C . TYR A 1 187 ? 12.885 -1.075 -7.678 1.00 92.88 187 TYR A C 1
ATOM 1459 O O . TYR A 1 187 ? 13.522 -0.402 -6.861 1.00 92.88 187 TYR A O 1
ATOM 1467 N N . ILE A 1 188 ? 11.646 -1.499 -7.402 1.00 92.25 188 ILE A N 1
ATOM 1468 C CA . ILE A 1 188 ? 10.989 -1.250 -6.112 1.00 92.25 188 ILE A CA 1
ATOM 1469 C C . ILE A 1 188 ? 11.762 -1.919 -4.968 1.00 92.25 188 ILE A C 1
ATOM 1471 O O . ILE A 1 188 ? 11.942 -1.310 -3.910 1.00 92.25 188 ILE A O 1
ATOM 1475 N N . ARG A 1 189 ? 12.255 -3.148 -5.172 1.00 90.31 189 ARG A N 1
ATOM 1476 C CA . ARG A 1 189 ? 13.089 -3.856 -4.190 1.00 90.31 189 ARG A CA 1
ATOM 1477 C C . ARG A 1 189 ? 14.355 -3.062 -3.871 1.00 90.31 189 ARG A C 1
ATOM 1479 O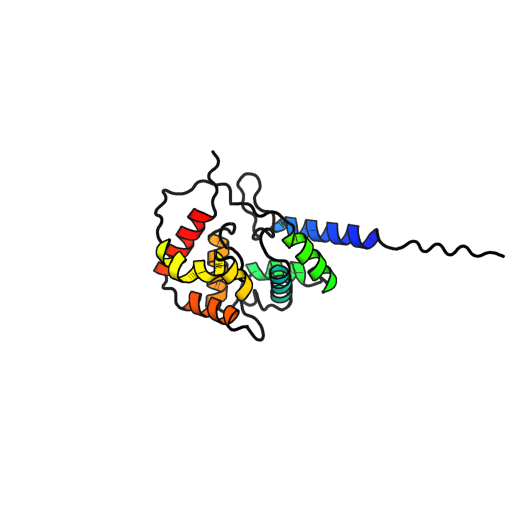 O . ARG A 1 189 ? 14.673 -2.882 -2.695 1.00 90.31 189 ARG A O 1
ATOM 1486 N N . GLU A 1 190 ? 15.023 -2.539 -4.897 1.00 88.06 190 GLU A N 1
ATOM 1487 C CA . GLU A 1 190 ? 16.241 -1.736 -4.749 1.00 88.06 190 GLU A CA 1
ATOM 1488 C C . GLU A 1 190 ? 16.014 -0.432 -3.971 1.00 88.06 190 GLU A C 1
ATOM 1490 O O . GLU A 1 190 ? 16.843 -0.058 -3.141 1.00 88.06 190 GLU A O 1
ATOM 1495 N N . MET A 1 191 ? 14.899 0.270 -4.208 1.00 87.88 191 MET A N 1
ATOM 1496 C CA . MET A 1 191 ? 14.639 1.553 -3.541 1.00 87.88 191 MET A CA 1
ATOM 1497 C C . MET A 1 191 ? 14.114 1.415 -2.104 1.00 87.88 191 MET A C 1
ATOM 1499 O O . MET A 1 191 ? 14.318 2.336 -1.301 1.00 87.88 191 MET A O 1
ATOM 1503 N N . THR A 1 192 ? 13.458 0.295 -1.776 1.00 86.56 192 THR A N 1
ATOM 1504 C CA . THR A 1 192 ? 12.861 0.059 -0.453 1.00 86.56 192 THR A CA 1
ATOM 1505 C C . THR A 1 192 ? 13.866 -0.441 0.584 1.00 86.56 192 THR A C 1
ATOM 1507 O O . THR A 1 192 ? 13.724 -0.104 1.761 1.00 86.56 192 THR A O 1
ATOM 1510 N N . ILE A 1 193 ? 14.868 -1.234 0.190 1.00 83.81 193 ILE A N 1
ATOM 1511 C CA . ILE A 1 193 ? 15.813 -1.812 1.153 1.00 83.81 193 ILE A CA 1
ATOM 1512 C C . ILE A 1 193 ? 16.836 -0.763 1.603 1.00 83.81 193 ILE A C 1
ATOM 1514 O O . ILE A 1 193 ? 17.489 -0.101 0.795 1.00 83.81 193 ILE A O 1
ATOM 1518 N N . SER A 1 194 ? 16.995 -0.630 2.918 1.00 79.69 194 SER A N 1
ATOM 1519 C CA . SER A 1 194 ? 18.123 0.057 3.536 1.00 79.69 194 SER A CA 1
ATOM 1520 C C . SER A 1 194 ? 19.196 -0.966 3.894 1.00 79.69 194 SER A C 1
ATOM 1522 O O . SER A 1 194 ? 18.962 -1.877 4.688 1.00 79.69 194 SER A O 1
ATOM 1524 N N . VAL A 1 195 ? 20.392 -0.796 3.332 1.00 72.12 195 VAL A N 1
ATOM 1525 C CA . VAL A 1 195 ? 21.555 -1.620 3.680 1.00 72.12 195 VAL A CA 1
ATOM 1526 C C . VAL A 1 195 ? 22.036 -1.197 5.068 1.00 72.12 195 VAL A C 1
ATOM 1528 O O . VAL A 1 195 ? 22.310 -0.012 5.283 1.00 72.12 195 VAL A O 1
ATOM 1531 N N . LYS A 1 196 ? 22.108 -2.138 6.019 1.00 60.72 196 LYS A N 1
ATOM 1532 C CA . LYS A 1 196 ? 22.788 -1.891 7.300 1.00 60.72 196 LYS A CA 1
ATOM 1533 C C . LYS A 1 196 ? 24.262 -1.609 7.003 1.00 60.72 196 LYS A C 1
ATOM 1535 O O . LYS A 1 196 ? 24.890 -2.397 6.300 1.00 60.72 196 LYS A O 1
ATOM 1540 N N . LYS A 1 197 ? 24.759 -0.465 7.475 1.00 49.03 197 LYS A N 1
ATOM 1541 C CA . LYS A 1 197 ? 26.198 -0.190 7.511 1.00 49.03 197 LYS A CA 1
ATOM 1542 C C . LYS A 1 197 ? 26.877 -1.103 8.519 1.00 49.03 197 LYS A C 1
ATOM 1544 O O . LYS A 1 197 ? 26.209 -1.422 9.529 1.00 49.03 197 LYS A O 1
#